Protein AF-A0A7S2L7K0-F1 (afdb_monomer)

Mean predicted aligned error: 16.61 Å

Structure (mmCIF, N/CA/C/O backbone):
data_AF-A0A7S2L7K0-F1
#
_entry.id   AF-A0A7S2L7K0-F1
#
loop_
_atom_site.group_PDB
_atom_site.id
_atom_site.type_symbol
_atom_site.label_atom_id
_atom_site.label_alt_id
_atom_site.label_comp_id
_atom_site.label_asym_id
_atom_site.label_entity_id
_atom_site.label_seq_id
_atom_site.pdbx_PDB_ins_code
_atom_site.Cartn_x
_atom_site.Cartn_y
_atom_site.Cartn_z
_atom_site.occupancy
_atom_site.B_iso_or_equiv
_atom_site.auth_seq_id
_atom_site.auth_comp_id
_atom_site.auth_asym_id
_atom_site.auth_atom_id
_atom_site.pdbx_PDB_model_num
ATOM 1 N N . ILE A 1 1 ? -44.465 46.278 36.046 1.00 35.56 1 ILE A N 1
ATOM 2 C CA . ILE A 1 1 ? -45.881 46.413 35.617 1.00 35.56 1 ILE A CA 1
ATOM 3 C C . ILE A 1 1 ? -45.869 46.478 34.097 1.00 35.56 1 ILE A C 1
ATOM 5 O O . ILE A 1 1 ? -45.022 47.175 33.560 1.00 35.56 1 ILE A O 1
ATOM 9 N N . GLY A 1 2 ? -46.622 45.586 33.454 1.00 36.19 2 GLY A N 1
ATOM 10 C CA . GLY A 1 2 ? -46.251 44.968 32.179 1.00 36.19 2 GLY A CA 1
ATOM 11 C C . GLY A 1 2 ? -46.539 45.725 30.882 1.00 36.19 2 GLY A C 1
ATOM 12 O O . GLY A 1 2 ? -47.155 46.783 30.858 1.00 36.19 2 GLY A O 1
ATOM 13 N N . THR A 1 3 ? -46.124 45.065 29.804 1.00 34.97 3 THR A N 1
ATOM 14 C CA . THR A 1 3 ? -46.486 45.270 28.392 1.00 34.97 3 THR A CA 1
ATOM 15 C C . THR A 1 3 ? -46.619 43.847 27.810 1.00 34.97 3 THR A C 1
ATOM 17 O O . THR A 1 3 ? -45.645 43.102 27.856 1.00 34.97 3 THR A O 1
ATOM 20 N N . THR A 1 4 ? -47.805 43.254 27.590 1.00 33.25 4 THR A N 1
ATOM 21 C CA . THR A 1 4 ? -48.702 43.359 26.404 1.00 33.25 4 THR A CA 1
ATOM 22 C C . THR A 1 4 ? -47.929 43.304 25.067 1.00 33.25 4 THR A C 1
ATOM 24 O O . THR A 1 4 ? -46.919 43.978 24.937 1.00 33.25 4 THR A O 1
ATOM 27 N N . LYS A 1 5 ? -48.292 42.580 23.994 1.00 31.33 5 LYS A N 1
ATOM 28 C CA . LYS A 1 5 ? -49.422 41.710 23.595 1.00 31.33 5 LYS A CA 1
ATOM 29 C C . LYS A 1 5 ? -49.081 41.105 22.201 1.00 31.33 5 LYS A C 1
ATOM 31 O O . LYS A 1 5 ? -48.505 41.840 21.404 1.00 31.33 5 LYS A O 1
ATOM 36 N N . LYS A 1 6 ? -49.534 39.870 21.910 1.00 27.69 6 LYS A N 1
ATOM 37 C CA . LYS A 1 6 ? -49.990 39.252 20.618 1.00 27.69 6 LYS A CA 1
ATOM 38 C C . LYS A 1 6 ? -49.576 37.769 20.603 1.00 27.69 6 LYS A C 1
ATOM 40 O O . LYS A 1 6 ? -48.382 37.509 20.580 1.00 27.69 6 LYS A O 1
ATOM 45 N N . ALA A 1 7 ? -50.427 36.764 20.813 1.00 33.47 7 ALA A N 1
ATOM 46 C CA . ALA A 1 7 ? -51.786 36.451 20.345 1.00 33.47 7 ALA A CA 1
ATOM 47 C C . ALA A 1 7 ? -51.860 36.014 18.870 1.00 33.47 7 ALA A C 1
ATOM 49 O O . ALA A 1 7 ? -51.380 36.733 17.991 1.00 33.47 7 ALA A O 1
ATOM 50 N N . ASP A 1 8 ? -52.525 34.865 18.719 1.00 34.22 8 ASP A N 1
ATOM 51 C CA . ASP A 1 8 ? -53.148 34.243 17.549 1.00 34.22 8 ASP A CA 1
ATOM 52 C C . ASP A 1 8 ? -52.298 33.216 16.784 1.00 34.22 8 ASP A C 1
ATOM 54 O O . ASP A 1 8 ? -51.159 33.485 16.418 1.00 34.22 8 ASP A O 1
ATOM 58 N N . ASP A 1 9 ? -52.778 32.040 16.383 1.00 32.69 9 ASP A N 1
ATOM 59 C CA . ASP A 1 9 ? -53.885 31.129 16.731 1.00 32.69 9 ASP A CA 1
ATOM 60 C C . ASP A 1 9 ? -53.806 30.028 15.653 1.00 32.69 9 ASP A C 1
ATOM 62 O O . ASP A 1 9 ? -53.316 30.280 14.549 1.00 32.69 9 ASP A O 1
ATOM 66 N N . GLY A 1 10 ? -54.309 28.822 15.924 1.00 28.80 10 GLY A N 1
ATOM 67 C CA . GLY A 1 10 ? -54.624 27.879 14.841 1.00 28.80 10 GLY A CA 1
ATOM 68 C C . GLY A 1 10 ? -54.251 26.429 15.094 1.00 28.80 10 GLY A C 1
ATOM 69 O O . GLY A 1 10 ? -53.550 25.820 14.293 1.00 28.80 10 GLY A O 1
ATOM 70 N N . ASN A 1 11 ? -54.763 25.867 16.186 1.00 28.00 11 ASN A N 1
ATOM 71 C CA . ASN A 1 11 ? -55.018 24.436 16.272 1.00 28.00 11 ASN A CA 1
ATOM 72 C C . ASN A 1 11 ? -56.239 24.114 15.388 1.00 28.00 11 ASN A C 1
ATOM 74 O O . ASN A 1 11 ? -57.306 24.695 15.590 1.00 28.00 11 ASN A O 1
ATOM 78 N N . ILE A 1 12 ? -56.093 23.200 14.429 1.00 28.12 12 ILE A N 1
ATOM 79 C CA . ILE A 1 12 ? -57.206 22.543 13.734 1.00 28.12 12 ILE A CA 1
ATOM 80 C C . ILE A 1 12 ? -57.031 21.038 13.937 1.00 28.12 12 ILE A C 1
ATOM 82 O O . ILE A 1 12 ? -56.065 20.478 13.431 1.00 28.12 12 ILE A O 1
ATOM 86 N N . PHE A 1 13 ? -57.987 20.473 14.692 1.00 25.09 13 PHE A N 1
ATOM 87 C CA . PHE A 1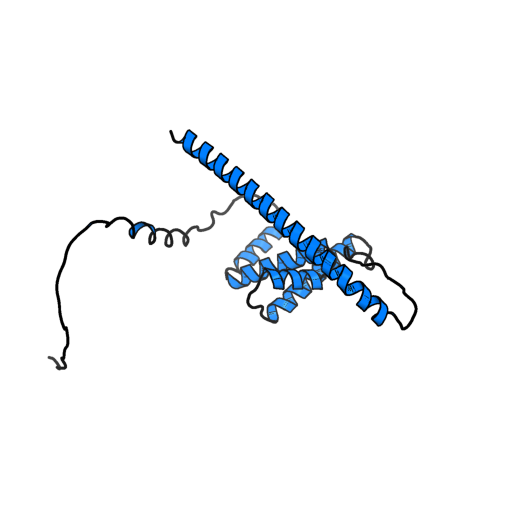 13 ? -58.604 19.135 14.614 1.00 25.09 13 PHE A CA 1
ATOM 88 C C . PHE A 1 13 ? -57.696 17.918 14.343 1.00 25.09 13 PHE A C 1
ATOM 90 O O . PHE A 1 13 ? -56.988 17.868 13.350 1.00 25.09 13 PHE A O 1
ATOM 97 N N . GLY A 1 14 ? -57.753 16.822 15.095 1.00 25.39 14 GLY A N 1
ATOM 98 C CA . GLY A 1 14 ? -58.730 16.339 16.068 1.00 25.39 14 GLY A CA 1
ATOM 99 C C . GLY A 1 14 ? -58.351 14.903 16.472 1.00 25.39 14 GLY A C 1
ATOM 100 O O . GLY A 1 14 ? -57.497 14.290 15.833 1.00 25.39 14 GLY A O 1
ATOM 101 N N . GLU A 1 15 ? -58.962 14.448 17.565 1.00 26.38 15 GLU A N 1
ATOM 102 C CA . GLU A 1 15 ? -58.903 13.129 18.230 1.00 26.38 15 GLU A CA 1
ATOM 103 C C . GLU A 1 15 ? -59.010 11.936 17.241 1.00 26.38 15 GLU A C 1
ATOM 105 O O . GLU A 1 15 ? -59.522 12.095 16.139 1.00 26.38 15 GLU A O 1
ATOM 110 N N . GLU A 1 16 ? -58.499 10.725 17.495 1.00 27.11 16 GLU A N 1
ATOM 111 C CA . GLU A 1 16 ? -58.745 9.845 18.649 1.00 27.11 16 GLU A CA 1
ATOM 112 C C . GLU A 1 16 ? -57.580 8.865 18.917 1.00 27.11 16 GLU A C 1
ATOM 114 O O . GLU A 1 16 ? -56.831 8.463 18.023 1.00 27.11 16 GLU A O 1
ATOM 119 N N . GLU A 1 17 ? -57.463 8.478 20.190 1.00 27.95 17 GLU A N 1
ATOM 120 C CA . GLU A 1 17 ? -56.635 7.394 20.719 1.00 27.95 17 GLU A CA 1
ATOM 121 C C . GLU A 1 17 ? -57.143 6.006 20.282 1.00 27.95 17 GLU A C 1
ATOM 123 O O . GLU A 1 17 ? -58.342 5.765 20.279 1.00 27.95 17 GLU A O 1
ATOM 128 N N . GLU A 1 18 ? -56.235 5.040 20.095 1.00 27.05 18 GLU A N 1
ATOM 129 C CA . GLU A 1 18 ? -56.274 3.836 20.940 1.00 27.05 18 GLU A CA 1
ATOM 130 C C . GLU A 1 18 ? -54.916 3.106 20.994 1.00 27.05 18 GLU A C 1
ATOM 132 O O . GLU A 1 18 ? -54.384 2.583 20.018 1.00 27.05 18 GLU A O 1
ATOM 137 N N . SER A 1 19 ? -54.363 3.138 22.206 1.00 24.11 19 SER A N 1
ATOM 138 C CA . SER A 1 19 ? -53.586 2.136 22.946 1.00 24.11 19 SER A CA 1
ATOM 139 C C . SER A 1 19 ? -53.012 0.889 22.250 1.00 24.11 19 SER A C 1
ATOM 141 O O . SER A 1 19 ? -53.717 0.120 21.608 1.00 24.11 19 SER A O 1
ATOM 143 N N . GLY A 1 20 ? -51.751 0.563 22.578 1.00 24.14 20 GLY A N 1
ATOM 144 C CA . GLY A 1 20 ? -51.256 -0.805 22.389 1.00 24.14 20 GLY A CA 1
ATOM 145 C C . GLY A 1 20 ? -49.746 -1.024 22.445 1.00 24.14 20 GLY A C 1
ATOM 146 O O . GLY A 1 20 ? -49.147 -1.418 21.456 1.00 24.14 20 GLY A O 1
ATOM 147 N N . SER A 1 21 ? -49.138 -0.852 23.622 1.00 26.11 21 SER A N 1
ATOM 148 C CA . SER A 1 21 ? -47.939 -1.592 24.071 1.00 26.11 21 SER A CA 1
ATOM 149 C C . SER A 1 21 ? -46.686 -1.647 23.168 1.00 26.11 21 SER A C 1
ATOM 151 O O . SER A 1 21 ? -46.538 -2.539 22.338 1.00 26.11 21 SER A O 1
ATOM 153 N N . SER A 1 22 ? -45.673 -0.831 23.474 1.00 31.80 22 SER A N 1
ATOM 154 C CA . SER A 1 22 ? -44.277 -1.308 23.622 1.00 31.80 22 SER A CA 1
ATOM 155 C C . SER A 1 22 ? -43.358 -0.182 24.088 1.00 31.80 22 SER A C 1
ATOM 157 O O . SER A 1 22 ? -42.424 0.240 23.411 1.00 31.80 22 SER A O 1
ATOM 159 N N . SER A 1 23 ? -43.612 0.281 25.310 1.00 34.84 23 SER A N 1
ATOM 160 C CA . SER A 1 23 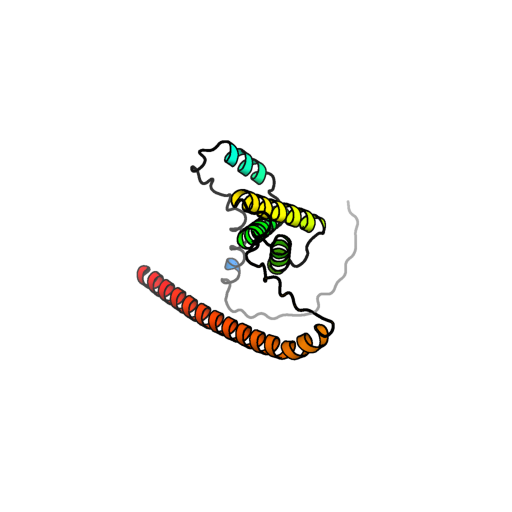? -42.652 1.050 26.098 1.00 34.84 23 SER A CA 1
ATOM 161 C C . SER A 1 23 ? -41.542 0.099 26.577 1.00 34.84 23 SER A C 1
ATOM 163 O O . SER A 1 23 ? -41.605 -0.429 27.683 1.00 34.84 23 SER A O 1
ATOM 165 N N . ALA A 1 24 ? -40.593 -0.242 25.698 1.00 40.28 24 ALA A N 1
ATOM 166 C CA . ALA A 1 24 ? -39.421 -1.056 26.063 1.00 40.28 24 ALA A CA 1
ATOM 167 C C . ALA A 1 24 ? -38.228 -0.963 25.092 1.00 40.28 24 ALA A C 1
ATOM 169 O O . ALA A 1 24 ? -37.101 -1.238 25.507 1.00 40.28 24 ALA A O 1
ATOM 170 N N . ASN A 1 25 ? -38.428 -0.577 23.826 1.00 34.94 25 ASN A N 1
ATOM 171 C CA . ASN A 1 25 ? -37.382 -0.732 22.802 1.00 34.94 25 ASN A CA 1
ATOM 172 C C . ASN A 1 25 ? -36.526 0.522 22.556 1.00 34.94 25 ASN A C 1
ATOM 174 O O . ASN A 1 25 ? -35.390 0.394 22.099 1.00 34.94 25 ASN A O 1
ATOM 178 N N . ASP A 1 26 ? -36.985 1.704 22.966 1.00 37.47 26 ASP A N 1
ATOM 179 C CA . ASP A 1 26 ? -36.280 2.959 22.659 1.00 37.47 26 ASP A CA 1
ATOM 180 C C . ASP A 1 26 ? -35.241 3.355 23.723 1.00 37.47 26 ASP A C 1
ATOM 182 O O . ASP A 1 26 ? -34.335 4.149 23.470 1.00 37.47 26 ASP A O 1
ATOM 186 N N . SER A 1 27 ? -35.273 2.714 24.898 1.00 38.34 27 SER A N 1
ATOM 187 C CA . SER A 1 27 ? -34.292 2.951 25.968 1.00 38.34 27 SER A CA 1
ATOM 188 C C . SER A 1 27 ? -32.926 2.286 25.716 1.00 38.34 27 SER A C 1
ATOM 190 O O . SER A 1 27 ? -31.939 2.650 26.359 1.00 38.34 27 SER A O 1
ATOM 192 N N . TRP A 1 28 ? -32.837 1.319 24.794 1.00 37.38 28 TRP A N 1
ATOM 193 C CA . TRP A 1 28 ? -31.613 0.540 24.536 1.00 37.38 28 TRP A CA 1
ATOM 194 C C . TRP A 1 28 ? -30.706 1.139 23.452 1.00 37.38 28 TRP A C 1
ATOM 196 O O . TRP A 1 28 ? -29.515 0.817 23.405 1.00 37.38 28 TRP A O 1
ATOM 206 N N . MET A 1 29 ? -31.233 2.045 22.625 1.00 38.06 29 MET A N 1
ATOM 207 C CA . MET A 1 29 ? -30.453 2.765 21.611 1.00 38.06 29 MET A CA 1
ATOM 208 C C . MET A 1 29 ? -29.769 4.010 22.196 1.00 38.06 29 MET A C 1
ATOM 210 O O . MET A 1 29 ? -28.603 4.250 21.901 1.00 38.06 29 MET A O 1
ATOM 214 N N . ALA A 1 30 ? -30.412 4.723 23.128 1.00 39.62 30 ALA A N 1
ATOM 215 C CA . ALA A 1 30 ? -29.840 5.921 23.758 1.00 39.62 30 ALA A CA 1
ATOM 216 C C . ALA A 1 30 ? -28.784 5.633 24.853 1.00 39.62 30 ALA A C 1
ATOM 218 O O . ALA A 1 30 ? -28.018 6.518 25.222 1.00 39.62 30 ALA A O 1
ATOM 219 N N . SER A 1 31 ? -28.680 4.393 25.358 1.00 39.72 31 SER A N 1
ATOM 220 C CA . SER A 1 31 ? -27.686 4.017 26.389 1.00 39.72 31 SER A CA 1
ATOM 221 C C . SER A 1 31 ? -26.346 3.509 25.818 1.00 39.72 31 SER A C 1
ATOM 223 O O . SER A 1 31 ? -25.381 3.307 26.562 1.00 39.72 31 SER A O 1
ATOM 225 N N . SER A 1 32 ? -26.255 3.297 24.499 1.00 43.28 32 SER A N 1
ATOM 226 C CA . SER A 1 32 ? -25.041 2.764 23.858 1.00 43.28 32 SER A CA 1
ATOM 227 C C . SER A 1 32 ? -24.058 3.840 23.382 1.00 43.28 32 SER A C 1
ATOM 229 O O . SER A 1 32 ? -22.874 3.527 23.215 1.00 43.28 32 SER A O 1
ATOM 231 N N . ASP A 1 33 ? -24.501 5.092 23.237 1.00 39.31 33 ASP A N 1
ATOM 232 C CA . ASP A 1 33 ? -23.635 6.203 22.821 1.00 39.31 33 ASP A CA 1
ATOM 233 C C . ASP A 1 33 ? -22.943 6.894 24.009 1.00 39.31 33 ASP A C 1
ATOM 235 O O . ASP A 1 33 ? -21.754 7.205 23.932 1.00 39.31 33 ASP A O 1
ATOM 239 N N . GLU A 1 34 ? -23.588 6.981 25.177 1.00 40.47 34 GLU A N 1
ATOM 240 C CA . GLU A 1 34 ? -22.972 7.579 26.376 1.00 40.47 34 GLU A CA 1
ATOM 241 C C . GLU A 1 34 ? -21.835 6.718 26.974 1.00 40.47 34 GLU A C 1
ATOM 243 O O . GLU A 1 34 ? -20.927 7.214 27.642 1.00 40.47 34 GLU A O 1
ATOM 248 N N . LYS A 1 35 ? -21.798 5.413 26.668 1.00 33.31 35 LYS A N 1
ATOM 249 C CA . LYS A 1 35 ? -20.778 4.479 27.190 1.00 33.31 35 LYS A CA 1
ATOM 250 C C . LYS A 1 35 ? -19.551 4.296 26.292 1.00 33.31 35 LYS A C 1
ATOM 252 O O . LYS A 1 35 ? -18.667 3.501 26.630 1.00 33.31 35 LYS A O 1
ATOM 257 N N . LYS A 1 36 ? -19.449 5.026 25.175 1.00 33.50 36 LYS A N 1
ATOM 258 C CA . LYS A 1 36 ? -18.243 5.029 24.322 1.00 33.50 36 LYS A CA 1
ATOM 259 C C . LYS A 1 36 ? -17.307 6.216 24.560 1.00 33.50 36 LYS A C 1
ATOM 261 O O . LYS A 1 36 ? -16.130 6.092 24.230 1.00 33.50 36 LYS A O 1
ATOM 266 N N . GLN A 1 37 ? -17.757 7.286 25.218 1.00 39.16 37 GLN A N 1
ATOM 267 C CA . GLN A 1 37 ? -16.948 8.497 25.431 1.00 39.16 37 GLN A CA 1
ATOM 268 C C . GLN A 1 37 ? -16.072 8.472 26.709 1.00 39.16 37 GLN A C 1
ATOM 270 O O . GLN A 1 37 ? -15.255 9.366 26.907 1.00 39.16 37 GLN A O 1
ATOM 275 N N . THR A 1 38 ? -16.182 7.455 27.577 1.00 36.56 38 THR A N 1
ATOM 276 C CA . THR A 1 38 ? -15.446 7.384 28.866 1.00 36.56 38 THR A CA 1
ATOM 277 C C . THR A 1 38 ? -14.587 6.134 29.056 1.00 36.56 38 THR A C 1
ATOM 279 O O . THR A 1 38 ? -14.151 5.839 30.170 1.00 36.56 38 THR A O 1
ATOM 282 N N . ARG A 1 39 ? -14.204 5.427 27.982 1.00 38.12 39 ARG A N 1
ATOM 283 C CA . ARG A 1 39 ? -13.019 4.549 28.055 1.00 38.12 39 ARG A CA 1
ATOM 284 C C . ARG A 1 39 ? -11.752 5.398 27.984 1.00 38.12 39 ARG A C 1
ATOM 286 O O . ARG A 1 39 ? -10.987 5.325 27.028 1.00 38.12 39 ARG A O 1
ATOM 293 N N . GLN A 1 40 ? -11.545 6.184 29.041 1.00 38.19 40 GLN A N 1
ATOM 294 C CA . GLN A 1 40 ? -10.221 6.609 29.469 1.00 38.19 40 GLN A CA 1
ATOM 295 C C . GLN A 1 40 ? -9.305 5.387 29.407 1.00 38.19 40 GLN A C 1
ATOM 297 O O . GLN A 1 40 ? -9.571 4.350 30.024 1.00 38.19 40 GLN A O 1
ATOM 302 N N . ALA A 1 41 ? -8.270 5.498 28.583 1.00 43.47 41 ALA A N 1
ATOM 303 C CA . ALA A 1 41 ? -7.253 4.482 28.430 1.00 43.47 41 ALA A CA 1
ATOM 304 C C . ALA A 1 41 ? -6.700 4.119 29.813 1.00 43.47 41 ALA A C 1
ATOM 306 O O . ALA A 1 41 ? -6.124 4.953 30.510 1.00 43.47 41 ALA A O 1
ATOM 307 N N . LYS A 1 42 ? -6.882 2.859 30.216 1.00 38.97 42 LYS A N 1
ATOM 308 C CA . LYS A 1 42 ? -6.136 2.293 31.338 1.00 38.97 42 LYS A CA 1
ATOM 309 C C . LYS A 1 42 ? -4.658 2.352 30.939 1.00 38.97 42 LYS A C 1
ATOM 311 O O . LYS A 1 42 ? -4.332 1.800 29.885 1.00 38.97 42 LYS A O 1
ATOM 316 N N . PRO A 1 43 ? -3.767 2.997 31.712 1.00 43.38 43 PRO A N 1
ATOM 317 C CA . PRO A 1 43 ? -2.355 2.998 31.380 1.00 43.38 43 PRO A CA 1
ATOM 318 C C . PRO A 1 43 ? -1.850 1.567 31.559 1.00 43.38 43 PRO A C 1
ATOM 320 O O . PRO A 1 43 ? -1.722 1.068 32.680 1.00 43.38 43 PRO A O 1
ATOM 323 N N . LEU A 1 44 ? -1.626 0.881 30.438 1.00 50.47 44 LEU A N 1
ATOM 324 C CA . LEU A 1 44 ? -0.920 -0.391 30.394 1.00 50.47 44 LEU A CA 1
ATOM 325 C C . LEU A 1 44 ? 0.514 -0.119 30.845 1.00 50.47 44 LEU A C 1
ATOM 327 O O . LEU A 1 44 ? 1.366 0.346 30.093 1.00 50.47 44 LEU A O 1
ATOM 331 N N . ARG A 1 45 ? 0.725 -0.337 32.141 1.00 49.81 45 ARG A N 1
ATOM 332 C CA . ARG A 1 45 ? 2.027 -0.353 32.789 1.00 49.81 45 ARG A CA 1
ATOM 333 C C . ARG A 1 45 ? 2.901 -1.436 32.153 1.00 49.81 45 ARG A C 1
ATOM 335 O O . ARG A 1 45 ? 2.446 -2.558 31.966 1.00 49.81 45 ARG A O 1
ATOM 342 N N . CYS A 1 46 ? 4.176 -1.082 31.998 1.00 47.31 46 CYS A N 1
ATOM 343 C CA . CYS A 1 46 ? 5.325 -1.981 31.897 1.00 47.31 46 CYS A CA 1
ATOM 344 C C . CYS A 1 46 ? 5.520 -2.707 30.555 1.00 47.31 46 CYS A C 1
ATOM 346 O O . CYS A 1 46 ? 5.165 -3.866 30.429 1.00 47.31 46 CYS A O 1
ATOM 348 N N . TRP A 1 47 ? 6.136 -2.008 29.595 1.00 35.25 47 TRP A N 1
ATOM 349 C CA . TRP A 1 47 ? 7.236 -2.482 28.732 1.00 35.25 47 TRP A CA 1
ATOM 350 C C . TRP A 1 47 ? 7.939 -1.227 28.203 1.00 35.25 47 TRP A C 1
ATOM 352 O O . TRP A 1 47 ? 7.728 -0.811 27.070 1.00 35.25 47 TRP A O 1
ATOM 362 N N . TYR A 1 48 ? 8.677 -0.530 29.067 1.00 49.88 48 TYR A N 1
ATOM 363 C CA . TYR A 1 48 ? 9.320 0.725 28.681 1.00 49.88 48 TYR A CA 1
ATOM 364 C C . TYR A 1 48 ? 10.692 0.880 29.323 1.00 49.88 48 TYR A C 1
ATOM 366 O O . TYR A 1 48 ? 10.920 1.714 30.191 1.00 49.88 48 TYR A O 1
ATOM 374 N N . GLN A 1 49 ? 11.611 0.016 28.901 1.00 49.50 49 GLN A N 1
ATOM 375 C CA . GLN A 1 49 ? 12.986 -0.018 29.399 1.00 49.50 49 GLN A CA 1
ATOM 376 C C . GLN A 1 49 ? 13.965 0.799 28.534 1.00 49.50 49 GLN A C 1
ATOM 378 O O . GLN A 1 49 ? 15.175 0.637 28.640 1.00 49.50 49 GLN A O 1
ATOM 383 N N . SER A 1 50 ? 13.469 1.709 27.689 1.00 59.41 50 SER A N 1
ATOM 384 C CA . SER A 1 50 ? 14.309 2.655 26.947 1.00 59.41 50 SER A CA 1
ATOM 385 C C . SER A 1 50 ? 13.766 4.082 27.058 1.00 59.41 50 SER A C 1
ATOM 387 O O . SER A 1 50 ? 12.645 4.389 26.648 1.00 59.41 50 SER A O 1
ATOM 389 N N . SER A 1 51 ? 14.583 4.980 27.615 1.00 64.06 51 SER A N 1
ATOM 390 C CA . SER A 1 51 ? 14.253 6.397 27.838 1.00 64.06 51 SER A CA 1
ATOM 391 C C . SER A 1 51 ? 13.831 7.120 26.553 1.00 64.06 51 SER A C 1
ATOM 393 O O . SER A 1 51 ? 13.013 8.032 26.586 1.00 64.06 51 SER A O 1
ATOM 395 N N . PHE A 1 52 ? 14.349 6.673 25.407 1.00 69.06 52 PHE A N 1
ATOM 396 C CA . PHE A 1 52 ? 14.089 7.267 24.098 1.00 69.06 52 PHE A CA 1
ATOM 397 C C . PHE A 1 52 ? 12.652 7.070 23.626 1.00 69.06 52 PHE A C 1
ATOM 399 O O . PHE A 1 52 ? 11.959 8.013 23.241 1.00 69.06 52 PHE A O 1
ATOM 406 N N . LEU A 1 53 ? 12.183 5.830 23.706 1.00 66.88 53 LEU A N 1
ATOM 407 C CA . LEU A 1 53 ? 10.855 5.480 23.259 1.00 66.88 53 LEU A CA 1
ATOM 408 C C . LEU A 1 53 ? 9.818 6.251 24.141 1.00 66.88 53 LEU A C 1
ATOM 410 O O . LEU A 1 53 ? 8.739 6.587 23.659 1.00 66.88 53 LEU A O 1
ATOM 414 N N . SER A 1 54 ? 10.122 6.563 25.415 1.00 66.75 54 SER A N 1
ATOM 415 C CA . SER A 1 54 ? 9.135 7.079 26.382 1.00 66.75 54 SER A CA 1
ATOM 416 C C . SER A 1 54 ? 8.868 8.544 26.084 1.00 66.75 54 SER A C 1
ATOM 418 O O . SER A 1 54 ? 7.721 8.980 26.014 1.00 66.75 54 SER A O 1
ATOM 420 N N . SER A 1 55 ? 9.940 9.268 25.759 1.00 68.62 55 SER A N 1
ATOM 421 C CA . SER A 1 55 ? 9.892 10.622 25.219 1.00 68.62 55 SER A CA 1
ATOM 422 C C . SER A 1 55 ? 9.132 10.693 23.894 1.00 68.62 55 SER A C 1
ATOM 424 O O . SER A 1 55 ? 8.372 11.635 23.689 1.00 68.62 55 SER A O 1
ATOM 426 N N . ILE A 1 56 ? 9.265 9.691 23.017 1.00 72.38 56 ILE A N 1
ATOM 427 C CA . ILE A 1 56 ? 8.486 9.622 21.768 1.00 72.38 56 ILE A CA 1
ATOM 428 C C . ILE A 1 56 ? 6.997 9.432 22.058 1.00 72.38 56 ILE A C 1
ATOM 430 O O . ILE A 1 56 ? 6.170 10.149 21.504 1.00 72.38 56 ILE A O 1
ATOM 434 N N . VAL A 1 57 ? 6.633 8.504 22.943 1.00 69.19 57 VAL A N 1
ATOM 435 C CA . VAL A 1 57 ? 5.222 8.265 23.289 1.00 69.19 57 VAL A CA 1
ATOM 436 C C . VAL A 1 57 ? 4.613 9.470 24.006 1.00 69.19 57 VAL A C 1
ATOM 438 O O . VAL A 1 57 ? 3.461 9.816 23.750 1.00 69.19 57 VAL A O 1
ATOM 441 N N . PHE A 1 58 ? 5.387 10.163 24.840 1.00 67.44 58 PHE A N 1
ATOM 442 C CA . PHE A 1 58 ? 4.960 11.409 25.467 1.00 67.44 58 PHE A CA 1
ATOM 443 C C . PHE A 1 58 ? 4.756 12.534 24.439 1.00 67.44 58 PHE A C 1
ATOM 445 O O . PHE A 1 58 ? 3.742 13.225 24.490 1.00 67.44 58 PHE A O 1
ATOM 452 N N . GLN A 1 59 ? 5.638 12.673 23.446 1.00 68.94 59 GLN A N 1
ATOM 453 C CA . GLN A 1 59 ? 5.450 13.609 22.328 1.00 68.94 59 GLN A CA 1
ATOM 454 C C . GLN A 1 59 ? 4.215 13.261 21.484 1.00 68.94 59 GLN A C 1
ATOM 456 O O . GLN A 1 59 ? 3.429 14.139 21.140 1.00 68.94 59 GLN A O 1
ATOM 461 N N . LEU A 1 60 ? 3.968 11.972 21.232 1.00 66.31 60 LEU A N 1
ATOM 462 C CA . LEU A 1 60 ? 2.759 11.509 20.546 1.00 66.31 60 LEU A CA 1
ATOM 463 C C . LEU A 1 60 ? 1.479 11.772 21.352 1.00 66.31 60 LEU A C 1
ATOM 465 O O . LEU A 1 60 ? 0.420 11.957 20.762 1.00 66.31 60 LEU A O 1
ATOM 469 N N . SER A 1 61 ? 1.561 11.849 22.684 1.00 62.91 61 SER A N 1
ATOM 470 C CA . SER A 1 61 ? 0.410 12.183 23.534 1.00 62.91 61 SER A CA 1
ATOM 471 C C .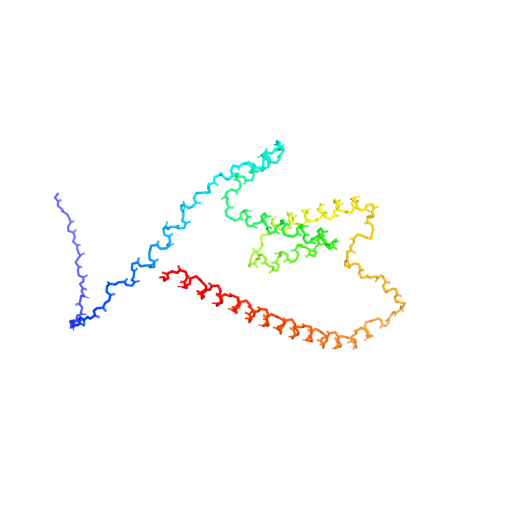 SER A 1 61 ? -0.076 13.631 23.370 1.00 62.91 61 SER A C 1
ATOM 473 O O . SER A 1 61 ? -1.235 13.923 23.672 1.00 62.91 61 SER A O 1
ATOM 475 N N . HIS A 1 62 ? 0.782 14.520 22.850 1.00 67.50 62 HIS A N 1
ATOM 476 C CA . HIS A 1 62 ? 0.433 15.901 22.518 1.00 67.50 62 HIS A CA 1
ATOM 477 C C . HIS A 1 62 ? -0.440 15.992 21.252 1.00 67.50 62 HIS A C 1
ATOM 479 O O . HIS A 1 62 ? -1.322 16.844 21.176 1.00 67.50 62 HIS A O 1
ATOM 485 N N . PHE A 1 63 ? -0.285 15.053 20.308 1.00 64.44 63 PHE A N 1
ATOM 486 C CA . PHE A 1 63 ? -1.114 14.913 19.101 1.00 64.44 63 PHE A CA 1
ATOM 487 C C . PHE A 1 63 ? -2.449 14.217 19.415 1.00 64.44 63 PHE A C 1
ATOM 489 O O . PHE A 1 63 ? -2.764 13.135 18.917 1.00 64.44 63 PHE A O 1
ATOM 496 N N . ARG A 1 64 ? -3.248 14.825 20.300 1.00 71.44 64 ARG A N 1
ATOM 497 C CA . ARG A 1 64 ? -4.550 14.296 20.748 1.00 71.44 64 ARG A CA 1
ATOM 498 C C . ARG A 1 64 ? -5.704 14.581 19.785 1.00 71.44 64 ARG A C 1
ATOM 500 O O . ARG A 1 64 ? -6.831 14.186 20.076 1.00 71.44 64 ARG A O 1
ATOM 507 N N . ASN A 1 65 ? -5.443 15.275 18.679 1.00 82.44 65 ASN A N 1
ATOM 508 C CA . ASN A 1 65 ? -6.443 15.534 17.655 1.00 82.44 65 ASN A CA 1
ATOM 509 C C . ASN A 1 65 ? -6.685 14.266 16.821 1.00 82.44 65 ASN A C 1
ATOM 511 O O . ASN A 1 65 ? -5.747 13.689 16.267 1.00 82.44 65 ASN A O 1
ATOM 515 N N . ASP A 1 66 ? -7.944 13.842 16.702 1.00 83.69 66 ASP A N 1
ATOM 516 C CA . ASP A 1 66 ? -8.307 12.639 15.944 1.00 83.69 66 ASP A CA 1
ATOM 517 C C . ASP A 1 66 ? -7.953 12.753 14.454 1.00 83.69 66 ASP A C 1
ATOM 519 O O . ASP A 1 66 ? -7.666 11.735 13.824 1.00 83.69 66 ASP A O 1
ATOM 523 N N . ALA A 1 67 ? -7.935 13.972 13.899 1.00 82.00 67 ALA A N 1
ATOM 524 C CA . ALA A 1 67 ? -7.507 14.218 12.522 1.00 82.00 67 ALA A CA 1
ATOM 525 C C . ALA A 1 67 ? -6.007 13.931 12.346 1.00 82.00 67 ALA A C 1
ATOM 527 O O . ALA A 1 67 ? -5.632 13.037 11.596 1.00 82.00 67 ALA A O 1
ATOM 528 N N . GLU A 1 68 ? -5.153 14.585 13.135 1.00 83.44 68 GLU A N 1
ATOM 529 C CA . GLU A 1 68 ? -3.699 14.392 13.055 1.00 83.44 68 GLU A CA 1
ATOM 530 C C . GLU A 1 68 ? -3.285 12.950 13.365 1.00 83.44 68 GLU A C 1
ATOM 532 O O . GLU A 1 68 ? -2.360 12.415 12.754 1.00 83.44 68 GLU A O 1
ATOM 537 N N . ARG A 1 69 ? -3.994 12.278 14.281 1.00 84.75 69 ARG A N 1
ATOM 538 C CA . ARG A 1 69 ? -3.760 10.862 14.572 1.00 84.75 69 ARG A CA 1
ATOM 539 C C . ARG A 1 69 ? -4.014 9.976 13.352 1.00 84.75 69 ARG A C 1
ATOM 541 O O . ARG A 1 69 ? -3.240 9.049 13.117 1.00 84.75 69 ARG A O 1
ATOM 548 N N . ARG A 1 70 ? -5.085 10.223 12.592 1.00 84.62 70 ARG A N 1
ATOM 549 C CA . ARG A 1 70 ? -5.385 9.469 11.360 1.00 84.62 70 ARG A CA 1
ATOM 550 C C . ARG A 1 70 ? -4.318 9.718 10.300 1.00 84.62 70 ARG A C 1
ATOM 552 O O . ARG A 1 70 ? -3.834 8.757 9.706 1.00 84.62 70 ARG A O 1
ATOM 559 N N . ASP A 1 71 ? -3.886 10.965 10.157 1.00 86.69 71 ASP A N 1
ATOM 560 C CA . ASP A 1 71 ? -2.846 11.363 9.207 1.00 86.69 71 ASP A CA 1
ATOM 561 C C . ASP A 1 71 ? -1.517 10.666 9.511 1.00 86.69 71 ASP A C 1
ATOM 563 O O . ASP A 1 71 ? -0.878 10.112 8.620 1.00 86.69 71 ASP A O 1
ATOM 567 N N . LEU A 1 72 ? -1.116 10.627 10.785 1.00 88.12 72 LEU A N 1
ATOM 568 C CA . LEU A 1 72 ? 0.107 9.951 11.219 1.00 88.12 72 LEU A CA 1
ATOM 569 C C . LEU A 1 72 ? 0.051 8.436 10.983 1.00 88.12 72 LEU A C 1
ATOM 571 O O . LEU A 1 72 ? 1.042 7.853 10.546 1.00 88.12 72 LEU A O 1
ATOM 575 N N . ILE A 1 73 ? -1.096 7.794 11.235 1.00 89.38 73 ILE A N 1
ATOM 576 C CA . ILE A 1 73 ? -1.277 6.356 10.974 1.00 89.38 73 ILE A CA 1
ATOM 577 C C . ILE A 1 73 ? -1.207 6.069 9.469 1.00 89.38 73 ILE A C 1
ATOM 579 O O . ILE A 1 73 ? -0.542 5.118 9.062 1.00 89.38 73 ILE A O 1
ATOM 583 N N . SER A 1 74 ? -1.841 6.902 8.643 1.00 89.56 74 SER A N 1
ATOM 584 C CA . SER A 1 74 ? -1.809 6.786 7.182 1.00 89.56 74 SER A CA 1
ATOM 585 C C . SER A 1 74 ? -0.397 6.990 6.618 1.00 89.56 74 SER A C 1
ATOM 587 O O . SER A 1 74 ? 0.055 6.195 5.790 1.00 89.56 74 SER A O 1
ATOM 589 N N . ILE A 1 75 ? 0.346 7.986 7.113 1.00 91.62 75 ILE A N 1
ATOM 590 C CA . ILE A 1 75 ? 1.754 8.210 6.750 1.00 91.62 75 ILE A CA 1
ATOM 591 C C . ILE A 1 75 ? 2.620 7.016 7.175 1.00 91.62 75 ILE A C 1
ATOM 593 O O . ILE A 1 75 ? 3.481 6.578 6.414 1.00 91.62 75 ILE A O 1
ATOM 597 N N . GLY A 1 76 ? 2.381 6.455 8.363 1.00 92.31 76 GLY A N 1
ATOM 598 C CA . GLY A 1 76 ? 3.083 5.265 8.844 1.00 92.31 76 GLY A CA 1
ATOM 599 C C . GLY A 1 76 ? 2.813 4.026 7.986 1.00 92.31 76 GLY A C 1
ATOM 600 O O . GLY A 1 76 ? 3.749 3.308 7.635 1.00 92.31 76 GLY A O 1
ATOM 601 N N . ALA A 1 77 ? 1.556 3.799 7.594 1.00 92.31 77 ALA A N 1
ATOM 602 C CA . ALA A 1 77 ? 1.180 2.715 6.686 1.00 92.31 77 ALA A CA 1
ATOM 603 C C . ALA A 1 77 ? 1.838 2.880 5.304 1.00 92.31 77 ALA A C 1
ATOM 605 O O . ALA A 1 77 ? 2.402 1.919 4.778 1.00 92.31 77 ALA A O 1
ATOM 606 N N . ALA A 1 78 ? 1.850 4.106 4.765 1.00 93.69 78 ALA A N 1
ATOM 607 C CA . ALA A 1 78 ? 2.549 4.441 3.525 1.00 93.69 78 ALA A CA 1
ATOM 608 C C . ALA A 1 78 ? 4.049 4.125 3.625 1.00 93.69 78 ALA A C 1
ATOM 610 O O . ALA A 1 78 ? 4.606 3.461 2.751 1.00 93.69 78 ALA A O 1
ATOM 611 N N . ALA A 1 79 ? 4.702 4.573 4.704 1.00 94.81 79 ALA A N 1
ATOM 612 C CA . ALA A 1 79 ? 6.127 4.358 4.945 1.00 94.81 79 ALA A CA 1
ATOM 613 C C . ALA A 1 79 ? 6.474 2.869 5.061 1.00 94.81 79 ALA A C 1
ATOM 615 O O . ALA A 1 79 ? 7.482 2.442 4.506 1.00 94.81 79 ALA A O 1
ATOM 616 N N . GLY A 1 80 ? 5.620 2.072 5.709 1.00 93.19 80 GLY A N 1
ATOM 617 C CA . GLY A 1 80 ? 5.765 0.617 5.788 1.00 93.19 80 GLY A CA 1
ATOM 618 C C . GLY A 1 80 ? 5.627 -0.078 4.431 1.00 93.19 80 GLY A C 1
ATOM 619 O O . GLY A 1 80 ? 6.436 -0.942 4.102 1.00 93.19 80 GLY A O 1
ATOM 620 N N . PHE A 1 81 ? 4.652 0.325 3.610 1.00 92.75 81 PHE A N 1
ATOM 621 C CA . PHE A 1 81 ? 4.510 -0.185 2.243 1.00 92.75 81 PHE A CA 1
ATOM 622 C C . PHE A 1 81 ? 5.743 0.153 1.400 1.00 92.75 81 PHE A C 1
ATOM 624 O O . PHE A 1 81 ? 6.342 -0.721 0.775 1.00 92.75 81 PHE A O 1
ATOM 631 N N . ALA A 1 82 ? 6.157 1.422 1.423 1.00 93.19 82 ALA A N 1
ATOM 632 C CA . ALA A 1 82 ? 7.336 1.891 0.711 1.00 93.19 82 ALA A CA 1
ATOM 633 C C . ALA A 1 82 ? 8.586 1.110 1.136 1.00 93.19 82 ALA A C 1
ATOM 635 O O . ALA A 1 82 ? 9.342 0.659 0.281 1.00 93.19 82 ALA A O 1
ATOM 636 N N . ALA A 1 83 ? 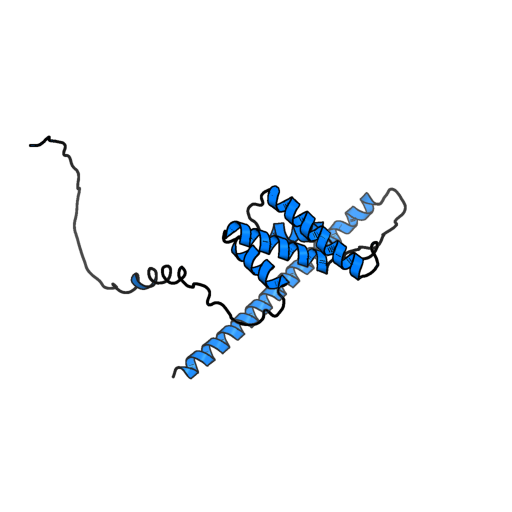8.755 0.884 2.439 1.00 91.50 83 ALA A N 1
ATOM 637 C CA . ALA A 1 83 ? 9.820 0.074 3.011 1.00 91.50 83 ALA A CA 1
ATOM 638 C C . ALA A 1 83 ? 9.818 -1.386 2.527 1.00 91.50 83 ALA A C 1
ATOM 640 O O . ALA A 1 83 ? 10.877 -1.930 2.227 1.00 91.50 83 ALA A O 1
ATOM 641 N N . ALA A 1 84 ? 8.645 -2.017 2.446 1.00 90.38 84 ALA A N 1
ATOM 642 C CA . ALA A 1 84 ? 8.510 -3.420 2.056 1.00 90.38 84 ALA A CA 1
ATOM 643 C C . ALA A 1 84 ? 8.800 -3.661 0.567 1.00 90.38 84 ALA A C 1
ATOM 645 O O . ALA A 1 84 ? 9.365 -4.691 0.210 1.00 90.38 84 ALA A O 1
ATOM 646 N N . PHE A 1 85 ? 8.409 -2.720 -0.296 1.00 88.50 85 PHE A N 1
ATOM 647 C CA . PHE A 1 85 ? 8.501 -2.882 -1.749 1.00 88.50 85 PHE A CA 1
ATOM 648 C C . PHE A 1 85 ? 9.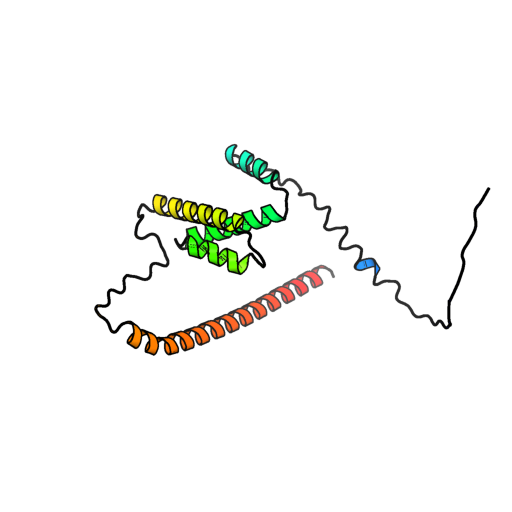615 -2.057 -2.405 1.00 88.50 85 PHE A C 1
ATOM 650 O O . PHE A 1 85 ? 9.910 -2.250 -3.584 1.00 88.50 85 PHE A O 1
ATOM 657 N N . GLY A 1 86 ? 10.234 -1.132 -1.670 1.00 88.12 86 GLY A N 1
ATOM 658 C CA . GLY A 1 86 ? 11.245 -0.212 -2.192 1.00 88.12 86 GLY A CA 1
ATOM 659 C C . GLY A 1 86 ? 10.682 0.847 -3.148 1.00 88.12 86 GLY A C 1
ATOM 660 O O . GLY A 1 86 ? 11.414 1.367 -3.985 1.00 88.12 86 GLY A O 1
ATOM 661 N N . ALA A 1 87 ? 9.387 1.170 -3.043 1.00 90.56 87 ALA A N 1
ATOM 662 C CA . ALA A 1 87 ? 8.690 2.104 -3.930 1.00 90.56 87 ALA A CA 1
ATOM 663 C C . ALA A 1 87 ? 8.061 3.267 -3.130 1.00 90.56 87 ALA A C 1
ATOM 665 O O . ALA A 1 87 ? 6.919 3.148 -2.675 1.00 90.56 87 ALA A O 1
ATOM 666 N N . PRO A 1 88 ? 8.760 4.408 -2.954 1.00 91.31 88 PRO A N 1
ATOM 667 C CA . PRO A 1 88 ? 8.287 5.497 -2.094 1.00 91.31 88 PRO A CA 1
ATOM 668 C C . PRO A 1 88 ? 7.000 6.150 -2.614 1.00 91.31 88 PRO A C 1
ATOM 670 O O . PRO A 1 88 ? 6.043 6.308 -1.861 1.00 91.31 88 PRO A O 1
ATOM 673 N N . VAL A 1 89 ? 6.921 6.437 -3.919 1.00 92.19 89 VAL A N 1
ATOM 674 C CA . VAL A 1 89 ? 5.716 7.017 -4.544 1.00 92.19 89 VAL A CA 1
ATOM 675 C C . VAL A 1 89 ? 4.541 6.031 -4.517 1.00 92.19 89 VAL A C 1
ATOM 677 O O . VAL A 1 89 ? 3.410 6.431 -4.252 1.00 92.19 89 VAL A O 1
ATOM 680 N N . GLY A 1 90 ? 4.814 4.737 -4.718 1.00 90.88 90 GLY A N 1
ATOM 681 C CA . GLY A 1 90 ? 3.800 3.682 -4.641 1.00 90.88 90 GLY A CA 1
ATOM 682 C C . GLY A 1 90 ? 3.176 3.567 -3.249 1.00 90.88 90 GLY A C 1
ATOM 683 O O . GLY A 1 90 ? 1.961 3.451 -3.138 1.00 90.88 90 GLY A O 1
ATOM 684 N N . GLY A 1 91 ? 3.979 3.689 -2.185 1.00 91.50 91 GLY A N 1
ATOM 685 C CA . GLY A 1 91 ? 3.474 3.686 -0.808 1.00 91.50 91 GLY A CA 1
ATOM 686 C C . GLY A 1 91 ? 2.573 4.874 -0.481 1.00 91.50 91 GLY A C 1
ATOM 687 O O . GLY A 1 91 ? 1.568 4.706 0.209 1.00 91.50 91 GLY A O 1
ATOM 688 N N . VAL A 1 92 ? 2.883 6.059 -1.014 1.00 92.38 92 VAL A N 1
ATOM 689 C CA . VAL A 1 92 ? 2.014 7.237 -0.872 1.00 92.38 92 VAL A CA 1
ATOM 690 C C . VAL A 1 92 ? 0.698 7.039 -1.622 1.00 92.38 92 VAL A C 1
ATOM 692 O O . VAL A 1 92 ? -0.357 7.269 -1.042 1.00 92.38 92 VAL A O 1
ATOM 695 N N . LEU A 1 93 ? 0.743 6.576 -2.875 1.00 91.50 93 LEU A N 1
ATOM 696 C CA . LEU A 1 93 ? -0.455 6.329 -3.686 1.00 91.50 93 LEU A CA 1
ATOM 697 C C . LEU A 1 93 ? -1.363 5.258 -3.075 1.00 91.50 93 LEU A C 1
ATOM 699 O O . LEU A 1 93 ? -2.570 5.460 -3.009 1.00 91.50 93 LEU A O 1
ATOM 703 N N . PHE A 1 94 ? -0.784 4.175 -2.555 1.00 90.31 94 PHE A N 1
ATOM 704 C CA . PHE A 1 94 ? -1.531 3.137 -1.848 1.00 90.31 94 PHE A CA 1
ATOM 705 C C . PHE A 1 94 ? -2.253 3.698 -0.617 1.00 90.31 94 PHE A C 1
ATOM 707 O O . PHE A 1 94 ? -3.428 3.425 -0.383 1.00 90.31 94 PHE A O 1
ATOM 714 N N . SER A 1 95 ? -1.563 4.531 0.163 1.00 88.81 95 SER A N 1
ATOM 715 C CA . SER A 1 95 ? -2.179 5.166 1.327 1.00 88.81 95 SER A CA 1
ATOM 716 C C . SER A 1 95 ? -3.220 6.217 0.932 1.00 88.81 95 SER A C 1
ATOM 718 O O . SER A 1 95 ? -4.203 6.383 1.640 1.00 88.81 95 SER A O 1
ATOM 720 N N . LEU A 1 96 ? -3.069 6.896 -0.209 1.00 86.00 96 LEU A N 1
ATOM 721 C CA . LEU A 1 96 ? -4.090 7.806 -0.738 1.00 86.00 96 LEU A CA 1
ATOM 722 C C . LEU A 1 96 ? -5.373 7.071 -1.133 1.00 86.00 96 LEU A C 1
ATOM 724 O O . LEU A 1 96 ? -6.462 7.549 -0.808 1.00 86.00 96 LEU A O 1
ATOM 728 N N . GLU A 1 97 ? -5.227 5.928 -1.804 1.00 86.00 97 GLU A N 1
ATOM 729 C CA . GLU A 1 97 ? -6.328 5.071 -2.251 1.00 86.00 97 GLU A CA 1
ATOM 730 C C . GLU A 1 97 ? -7.125 4.505 -1.066 1.00 86.00 97 GLU A C 1
ATOM 732 O O . GLU A 1 97 ? -8.352 4.560 -1.071 1.00 86.00 97 GLU A O 1
ATOM 737 N N . GLU A 1 98 ? -6.439 4.025 -0.024 1.00 81.00 98 GLU A N 1
ATOM 738 C CA . GLU A 1 98 ? -7.085 3.379 1.127 1.00 81.00 98 GLU A CA 1
ATOM 739 C C . GLU A 1 98 ? -7.507 4.372 2.229 1.00 81.00 98 GLU A C 1
ATOM 741 O O . GLU A 1 98 ? -8.511 4.162 2.911 1.00 81.00 98 GLU A O 1
ATOM 746 N N . ALA A 1 99 ? -6.756 5.460 2.449 1.00 71.69 99 ALA A N 1
ATOM 747 C CA . ALA A 1 99 ? -6.921 6.304 3.637 1.00 71.69 99 ALA A CA 1
ATOM 748 C C . ALA A 1 99 ? -7.794 7.554 3.443 1.00 71.69 99 ALA A C 1
ATOM 750 O O . ALA A 1 99 ? -7.974 8.286 4.422 1.00 71.69 99 ALA A O 1
ATOM 751 N N . SER A 1 100 ? -8.348 7.849 2.255 1.00 61.34 100 SER A N 1
ATOM 752 C CA . SER A 1 100 ? -9.063 9.125 2.090 1.00 61.34 100 SER A CA 1
ATOM 753 C C . SER A 1 100 ? -10.251 9.220 1.151 1.00 61.34 100 SER A C 1
ATOM 755 O O . SER A 1 100 ? -10.312 8.645 0.073 1.00 61.34 100 SER A O 1
ATOM 757 N N . THR A 1 101 ? -11.143 10.124 1.559 1.00 63.50 101 THR A N 1
ATOM 758 C CA . THR A 1 101 ? -12.084 10.841 0.692 1.00 63.50 101 THR A CA 1
ATOM 759 C C . THR A 1 101 ? -11.559 12.244 0.323 1.00 63.50 101 THR A C 1
ATOM 761 O O . THR A 1 101 ? -11.919 12.759 -0.727 1.00 63.50 101 THR A O 1
ATOM 764 N N . PHE A 1 102 ? -10.681 12.859 1.139 1.00 62.56 102 PHE A N 1
ATOM 765 C CA . PHE A 1 102 ? -10.018 14.147 0.861 1.00 62.56 102 PHE A CA 1
ATOM 766 C C . PHE A 1 102 ? -8.623 14.205 1.520 1.00 62.56 102 PHE A C 1
ATOM 768 O O . PHE A 1 102 ? -8.534 14.124 2.743 1.00 62.56 102 PHE A O 1
ATOM 775 N N . PHE A 1 103 ? -7.546 14.382 0.741 1.00 68.94 103 PHE A N 1
ATOM 776 C CA . PHE A 1 103 ? -6.196 14.682 1.258 1.00 68.94 103 PHE A CA 1
ATOM 777 C C . PHE A 1 103 ? -5.857 16.159 1.071 1.00 68.94 103 PHE A C 1
ATOM 779 O O . PHE A 1 103 ? -5.978 16.699 -0.028 1.00 68.94 103 PHE A O 1
ATOM 786 N N . ALA A 1 104 ? -5.352 16.802 2.125 1.00 75.44 104 ALA A N 1
ATOM 787 C CA . ALA A 1 104 ? -4.750 18.124 2.003 1.00 75.44 104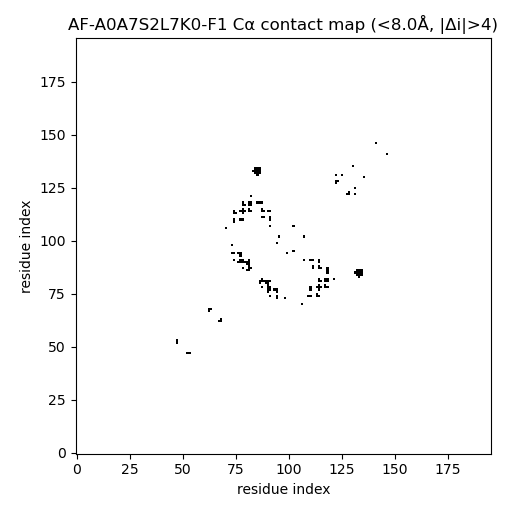 ALA A CA 1
ATOM 788 C C . ALA A 1 104 ? -3.347 18.017 1.380 1.00 75.44 104 ALA A C 1
ATOM 790 O O . ALA A 1 104 ? -2.559 17.147 1.756 1.00 75.44 104 ALA A O 1
ATOM 791 N N . ASN A 1 105 ? -2.975 18.965 0.511 1.00 82.62 105 ASN A N 1
ATOM 792 C CA . ASN A 1 105 ? -1.632 19.021 -0.096 1.00 82.62 105 ASN A CA 1
ATOM 793 C C . ASN A 1 105 ? -0.495 19.018 0.945 1.00 82.62 105 ASN A C 1
ATOM 795 O O . ASN A 1 105 ? 0.600 18.526 0.683 1.00 82.62 105 ASN A O 1
ATOM 799 N N . GLN A 1 106 ? -0.767 19.523 2.151 1.00 82.38 106 GLN A N 1
ATOM 800 C CA . GLN A 1 106 ? 0.180 19.523 3.267 1.00 82.38 106 GLN A CA 1
ATOM 801 C C . GLN A 1 106 ? 0.479 18.117 3.814 1.00 82.38 106 GLN A C 1
ATOM 803 O O . GLN A 1 106 ? 1.547 17.873 4.360 1.00 82.38 106 GLN A O 1
ATOM 808 N N . MET A 1 107 ? -0.438 17.164 3.670 1.00 82.81 107 MET A N 1
ATOM 809 C CA . MET A 1 107 ? -0.237 15.785 4.122 1.00 82.81 107 MET A CA 1
ATOM 810 C C . MET A 1 107 ? 0.561 14.970 3.099 1.00 82.81 107 MET A C 1
ATOM 812 O O . MET A 1 107 ? 1.370 14.124 3.480 1.00 82.81 107 MET A O 1
ATOM 816 N N . LEU A 1 108 ? 0.399 15.280 1.809 1.00 88.94 108 LEU A N 1
ATOM 817 C CA . LEU A 1 108 ? 1.097 14.609 0.712 1.00 88.94 108 LEU A CA 1
ATOM 818 C C . LEU A 1 108 ? 2.614 14.734 0.839 1.00 88.94 108 LEU A C 1
ATOM 820 O O . LEU A 1 108 ? 3.311 13.721 0.852 1.00 88.94 108 LEU A O 1
ATOM 824 N N . TRP A 1 109 ? 3.135 15.951 1.006 1.00 89.31 109 TRP A N 1
ATOM 825 C CA . TRP A 1 109 ? 4.585 16.144 1.097 1.00 89.31 109 TRP A CA 1
ATOM 826 C C . TRP A 1 109 ? 5.176 15.482 2.351 1.00 89.31 109 TRP A C 1
ATOM 828 O O . TRP A 1 109 ? 6.263 14.910 2.283 1.00 89.31 109 TRP A O 1
ATOM 838 N N . LYS A 1 110 ? 4.438 15.481 3.473 1.00 90.94 110 LYS A N 1
ATOM 839 C CA . LYS A 1 110 ? 4.842 14.801 4.718 1.00 90.94 110 LYS A CA 1
ATOM 840 C C . LYS A 1 110 ? 4.937 13.290 4.508 1.00 90.94 110 LYS A C 1
ATOM 842 O O . LYS A 1 110 ? 5.902 12.669 4.946 1.00 90.94 110 LYS A O 1
ATOM 847 N N . SER A 1 111 ? 3.962 12.709 3.808 1.00 92.06 111 SER A N 1
ATOM 848 C CA . SER A 1 111 ? 3.944 11.280 3.480 1.00 92.06 111 SER A CA 1
ATOM 849 C C . SER A 1 111 ? 5.053 10.883 2.500 1.00 92.06 111 SER A C 1
ATOM 851 O O . SER A 1 111 ? 5.700 9.852 2.682 1.00 92.06 111 SER A O 1
ATOM 853 N N . LEU A 1 112 ? 5.341 11.730 1.508 1.00 92.75 112 LEU A N 1
ATOM 854 C CA . LEU A 1 112 ? 6.399 11.503 0.526 1.00 92.75 112 LEU A CA 1
ATOM 855 C C . LEU A 1 112 ? 7.779 11.562 1.177 1.00 92.75 112 LEU A C 1
ATOM 857 O O . LEU A 1 112 ? 8.616 10.699 0.933 1.00 92.75 112 LEU A O 1
ATOM 861 N N . LEU A 1 113 ? 8.006 12.535 2.059 1.00 93.75 113 LEU A N 1
ATOM 862 C CA . LEU A 1 113 ? 9.261 12.624 2.795 1.00 93.75 113 LEU A CA 1
ATOM 863 C C . LEU A 1 113 ? 9.452 11.414 3.721 1.00 93.75 113 LEU A C 1
ATOM 865 O O . LEU A 1 113 ? 10.523 10.812 3.732 1.00 93.75 113 LEU A O 1
ATOM 869 N N . ALA A 1 114 ? 8.413 11.022 4.461 1.00 94.56 114 ALA A N 1
ATOM 870 C CA . ALA A 1 114 ? 8.477 9.875 5.366 1.00 94.56 114 ALA A CA 1
ATOM 871 C C . ALA A 1 114 ? 8.757 8.555 4.625 1.00 94.56 114 ALA A C 1
ATOM 873 O O . ALA A 1 114 ? 9.608 7.776 5.050 1.00 94.56 114 ALA A O 1
ATOM 874 N N . THR A 1 115 ? 8.076 8.317 3.502 1.00 94.62 115 THR A N 1
ATOM 875 C CA . THR A 1 115 ? 8.282 7.127 2.659 1.00 94.62 115 THR A CA 1
ATOM 876 C C . THR A 1 115 ? 9.661 7.119 2.006 1.00 94.62 115 THR A C 1
ATOM 878 O O . THR A 1 115 ? 10.325 6.086 2.029 1.00 94.62 115 THR A O 1
ATOM 881 N N . ALA A 1 116 ? 10.140 8.261 1.501 1.00 93.06 116 ALA A N 1
ATOM 882 C CA . ALA A 1 116 ? 11.482 8.389 0.937 1.00 93.06 116 ALA A CA 1
ATOM 883 C C . ALA A 1 116 ? 12.566 8.062 1.974 1.00 93.06 116 ALA A C 1
ATOM 885 O O . ALA A 1 116 ? 13.454 7.252 1.700 1.00 93.06 116 ALA A O 1
ATOM 886 N N . ILE A 1 117 ? 12.456 8.613 3.188 1.00 93.81 117 ILE A N 1
ATOM 887 C CA . ILE A 1 117 ? 13.384 8.315 4.288 1.00 93.81 117 ILE A CA 1
ATOM 888 C C . ILE A 1 117 ? 13.327 6.829 4.650 1.00 93.81 117 ILE A C 1
ATOM 890 O O . ILE A 1 117 ? 14.374 6.201 4.776 1.00 93.81 117 ILE A O 1
ATOM 894 N N . ALA A 1 118 ? 12.132 6.241 4.757 1.00 93.19 118 ALA A N 1
ATOM 895 C CA . ALA A 1 118 ? 11.983 4.818 5.055 1.00 93.19 118 ALA A CA 1
ATOM 896 C C . ALA A 1 118 ? 12.678 3.938 4.003 1.00 93.19 118 ALA A C 1
ATOM 898 O O . ALA A 1 118 ? 13.451 3.049 4.359 1.00 93.19 118 ALA A O 1
ATOM 899 N N . THR A 1 119 ? 12.482 4.223 2.712 1.00 90.62 119 THR A N 1
ATOM 900 C CA . THR A 1 119 ? 13.173 3.496 1.634 1.00 90.62 119 THR A CA 1
ATOM 901 C C . THR A 1 119 ? 14.680 3.711 1.651 1.00 90.62 119 THR A C 1
ATOM 903 O O . THR A 1 119 ? 15.428 2.757 1.457 1.00 90.62 119 THR A O 1
ATOM 906 N N . PHE A 1 120 ? 15.140 4.928 1.949 1.00 89.38 120 PHE A N 1
ATOM 907 C CA . PHE A 1 120 ? 16.561 5.238 2.053 1.00 89.38 120 PHE A CA 1
ATOM 908 C C . PHE A 1 120 ? 17.222 4.474 3.202 1.00 89.38 120 PHE A C 1
ATOM 910 O O . PHE A 1 120 ? 18.274 3.875 3.007 1.00 89.38 120 PHE A O 1
ATOM 917 N N . CYS A 1 121 ? 16.592 4.422 4.380 1.00 90.44 121 CYS A N 1
ATOM 918 C CA . CYS A 1 121 ? 17.109 3.667 5.520 1.00 90.44 121 CYS A CA 1
ATOM 919 C C . CYS A 1 121 ? 17.320 2.187 5.183 1.00 90.44 121 CYS A C 1
ATOM 921 O O . CYS A 1 121 ? 18.338 1.614 5.567 1.00 90.44 121 CYS A O 1
ATOM 923 N N . ILE A 1 122 ? 16.393 1.571 4.445 1.00 87.12 122 ILE A N 1
ATOM 924 C CA . ILE A 1 122 ? 16.514 0.150 4.101 1.00 87.12 122 ILE A CA 1
ATOM 925 C C . ILE A 1 122 ? 17.486 -0.064 2.939 1.00 87.12 122 ILE A C 1
ATOM 927 O O . ILE A 1 122 ? 18.239 -1.038 2.957 1.00 87.12 122 ILE A O 1
ATOM 931 N N . ALA A 1 123 ? 17.565 0.868 1.989 1.00 85.62 123 ALA A N 1
ATOM 932 C CA . ALA A 1 123 ? 18.585 0.841 0.944 1.00 85.62 123 ALA A CA 1
ATOM 933 C C . ALA A 1 123 ? 20.005 0.949 1.533 1.00 85.62 123 ALA A C 1
ATOM 935 O O . ALA A 1 123 ? 20.898 0.201 1.136 1.00 85.62 123 ALA A O 1
ATOM 936 N N . VAL A 1 124 ? 20.203 1.816 2.535 1.00 87.31 124 VAL A N 1
ATOM 937 C CA . VAL A 1 124 ? 21.463 1.924 3.291 1.00 87.31 124 VAL A CA 1
ATOM 938 C C . VAL A 1 124 ? 21.749 0.639 4.063 1.00 87.31 124 VAL A C 1
ATOM 940 O O . VAL A 1 124 ? 22.866 0.133 3.997 1.00 87.31 124 VAL A O 1
ATOM 943 N N . PHE A 1 125 ? 20.752 0.076 4.751 1.00 85.62 125 PHE A N 1
ATOM 944 C CA . PHE A 1 125 ? 20.912 -1.185 5.480 1.00 85.62 125 PHE A CA 1
ATOM 945 C C . PHE A 1 125 ? 21.273 -2.360 4.558 1.00 85.62 125 PHE A C 1
ATOM 947 O O . PHE A 1 125 ? 22.072 -3.216 4.926 1.00 85.62 125 PHE A O 1
ATOM 954 N N . SER A 1 126 ? 20.721 -2.380 3.347 1.00 81.44 126 SER A N 1
ATOM 955 C CA . SER A 1 126 ? 20.958 -3.439 2.360 1.00 81.44 126 SER A CA 1
ATOM 956 C C . SER A 1 126 ? 22.275 -3.268 1.592 1.00 81.44 126 SER A C 1
ATOM 958 O O . SER A 1 126 ? 22.675 -4.169 0.861 1.00 81.44 126 SER A O 1
ATOM 960 N N . GLY A 1 127 ? 22.956 -2.124 1.729 1.00 78.31 127 GLY A N 1
ATOM 961 C CA . GLY A 1 127 ? 24.251 -1.856 1.094 1.00 78.31 127 GLY A CA 1
ATOM 962 C C . GLY A 1 127 ? 24.210 -1.680 -0.430 1.00 78.31 127 GLY A C 1
ATOM 963 O O . GLY A 1 127 ? 25.260 -1.541 -1.051 1.00 78.31 127 GLY A O 1
ATOM 964 N N . ASN A 1 128 ? 23.024 -1.670 -1.047 1.00 72.62 128 ASN A N 1
ATOM 965 C CA . ASN A 1 128 ? 22.850 -1.536 -2.491 1.00 72.62 128 ASN A CA 1
ATOM 966 C C . ASN A 1 128 ? 21.783 -0.477 -2.794 1.00 72.62 128 ASN A C 1
ATOM 968 O O . ASN A 1 128 ? 20.592 -0.705 -2.606 1.00 72.62 128 ASN A O 1
ATOM 972 N N . LEU A 1 129 ? 22.225 0.698 -3.248 1.00 64.00 129 LEU A N 1
ATOM 973 C CA . LEU A 1 129 ? 21.357 1.854 -3.499 1.00 64.00 129 LEU A CA 1
ATOM 974 C C . LEU A 1 129 ? 20.633 1.785 -4.852 1.00 64.00 129 LEU A C 1
ATOM 976 O O . LEU A 1 129 ? 19.655 2.500 -5.051 1.00 64.00 129 LEU A O 1
ATOM 980 N N . THR A 1 130 ? 21.107 0.958 -5.788 1.00 65.00 130 THR A N 1
ATOM 981 C CA . THR A 1 130 ? 20.619 0.949 -7.176 1.00 65.00 130 THR A CA 1
ATOM 982 C C . THR A 1 130 ? 19.593 -0.148 -7.448 1.00 65.00 130 THR A C 1
ATOM 984 O O . THR A 1 130 ? 18.735 0.033 -8.303 1.00 65.00 130 THR A O 1
ATOM 987 N N . ASN A 1 131 ? 19.630 -1.259 -6.705 1.00 62.84 131 ASN A N 1
ATOM 988 C CA . ASN A 1 131 ? 18.777 -2.432 -6.936 1.00 62.84 131 ASN A CA 1
ATOM 989 C C . ASN A 1 131 ? 17.987 -2.841 -5.684 1.00 62.84 131 ASN A C 1
ATOM 991 O O . ASN A 1 131 ? 17.946 -4.013 -5.322 1.00 62.84 131 ASN A O 1
ATOM 995 N N . PHE A 1 132 ? 17.393 -1.870 -4.987 1.00 65.12 132 PHE A N 1
ATOM 996 C CA . PHE A 1 132 ? 16.638 -2.136 -3.756 1.00 65.12 132 PHE A CA 1
ATOM 997 C C . PHE A 1 132 ? 15.112 -2.254 -3.970 1.00 65.12 132 PHE A C 1
ATOM 999 O O . PHE A 1 132 ? 14.386 -2.679 -3.074 1.00 65.12 132 PHE A O 1
ATOM 1006 N N . SER A 1 133 ? 14.596 -1.916 -5.157 1.00 68.19 133 SER A N 1
ATOM 1007 C CA . SER A 1 133 ? 13.160 -2.040 -5.437 1.00 68.19 133 SER A CA 1
ATOM 1008 C C . SER A 1 133 ? 12.771 -3.490 -5.725 1.00 68.19 133 SER A C 1
ATOM 1010 O O . SER A 1 133 ? 13.250 -4.092 -6.686 1.00 68.19 133 SER A O 1
ATOM 1012 N N . VAL A 1 134 ? 11.840 -4.029 -4.934 1.00 66.56 134 VAL A N 1
ATOM 1013 C CA . VAL A 1 134 ? 11.219 -5.349 -5.159 1.00 66.56 134 VAL A CA 1
ATOM 1014 C C . VAL A 1 134 ? 10.378 -5.340 -6.442 1.00 66.56 134 VAL A C 1
ATOM 1016 O O . VAL A 1 134 ? 10.174 -6.378 -7.063 1.00 66.56 134 VAL A O 1
ATOM 1019 N N . ILE A 1 135 ? 9.923 -4.158 -6.866 1.00 63.75 135 ILE A N 1
ATOM 1020 C CA . ILE A 1 135 ? 9.106 -3.937 -8.068 1.00 63.75 135 ILE A CA 1
ATOM 1021 C C . ILE A 1 135 ? 9.987 -3.454 -9.238 1.00 63.75 135 ILE A C 1
ATOM 1023 O O . ILE A 1 135 ? 9.505 -2.800 -10.157 1.00 63.75 135 ILE A O 1
ATOM 1027 N N . SER A 1 136 ? 11.296 -3.722 -9.230 1.00 63.72 136 SER A N 1
ATOM 1028 C CA . SER A 1 136 ? 12.136 -3.420 -10.393 1.00 63.72 136 SER A CA 1
ATOM 1029 C C . SER A 1 136 ? 11.774 -4.374 -11.536 1.00 63.72 136 SER A C 1
ATOM 1031 O O . SER A 1 136 ? 12.287 -5.490 -11.624 1.00 63.72 136 SER A O 1
ATOM 1033 N N . LEU A 1 137 ? 10.833 -3.965 -12.394 1.00 60.91 137 LEU A N 1
ATOM 1034 C CA . LEU A 1 137 ? 10.637 -4.613 -13.686 1.00 60.91 137 LEU A CA 1
ATOM 1035 C C . LEU A 1 137 ? 11.931 -4.392 -14.469 1.00 60.91 137 LEU A C 1
ATOM 1037 O O . LEU A 1 137 ? 12.295 -3.248 -14.730 1.00 60.91 137 LEU A O 1
ATOM 1041 N N . GLY A 1 138 ? 12.651 -5.479 -14.756 1.00 57.69 138 GLY A N 1
ATOM 1042 C CA . GLY A 1 138 ? 13.960 -5.427 -15.405 1.00 57.69 138 GLY A CA 1
ATOM 1043 C C . GLY A 1 138 ? 13.963 -4.576 -16.676 1.00 57.69 138 GLY A C 1
ATOM 1044 O O . GLY A 1 138 ? 12.928 -4.391 -17.315 1.00 57.69 138 GLY A O 1
ATOM 1045 N N . ASP A 1 139 ? 15.136 -4.058 -17.038 1.00 56.59 139 ASP A N 1
ATOM 1046 C CA . ASP A 1 139 ? 15.302 -3.235 -18.234 1.00 56.59 139 ASP A CA 1
ATOM 1047 C C . ASP A 1 139 ? 15.025 -4.078 -19.488 1.00 56.59 139 ASP A C 1
ATOM 1049 O O . ASP A 1 139 ? 15.831 -4.911 -19.906 1.00 56.59 139 ASP A O 1
ATOM 1053 N N . ILE A 1 140 ? 13.831 -3.917 -20.064 1.00 58.88 140 ILE A N 1
ATOM 1054 C CA . ILE A 1 140 ? 13.466 -4.555 -21.328 1.00 58.88 140 ILE A CA 1
ATOM 1055 C C . ILE A 1 140 ? 14.029 -3.669 -22.439 1.00 58.88 140 ILE A C 1
ATOM 1057 O O . ILE A 1 140 ? 13.305 -2.903 -23.081 1.00 58.88 140 ILE A O 1
ATOM 1061 N N . SER A 1 141 ? 15.340 -3.773 -22.660 1.00 53.38 141 SER A N 1
ATOM 1062 C CA . SER A 1 141 ? 16.032 -3.112 -23.762 1.00 53.38 141 SER A CA 1
ATOM 1063 C C . SER A 1 141 ? 15.540 -3.708 -25.086 1.00 53.38 141 SER A C 1
ATOM 1065 O O . SER A 1 141 ? 16.039 -4.725 -25.564 1.00 53.38 141 SER A O 1
ATOM 1067 N N . THR A 1 142 ? 14.510 -3.102 -25.674 1.00 59.09 142 THR A N 1
ATOM 1068 C CA . THR A 1 142 ? 14.045 -3.440 -27.025 1.00 59.09 142 THR A CA 1
ATOM 1069 C C . THR A 1 142 ? 14.512 -2.354 -27.988 1.00 59.09 142 THR A C 1
ATOM 1071 O O . THR A 1 142 ? 14.189 -1.185 -27.775 1.00 59.09 142 THR A O 1
ATOM 1074 N N . PRO A 1 143 ? 15.291 -2.695 -29.031 1.00 57.34 143 PRO A N 1
ATOM 1075 C CA . PRO A 1 143 ? 15.681 -1.727 -30.036 1.00 57.34 143 PRO A CA 1
ATOM 1076 C C . PRO A 1 143 ? 14.499 -1.449 -30.981 1.00 57.34 143 PRO A C 1
ATOM 1078 O O . PRO A 1 143 ? 13.881 -2.372 -31.509 1.00 57.34 143 PRO A O 1
ATOM 1081 N N . ASN A 1 144 ? 14.279 -0.158 -31.225 1.00 54.12 144 ASN A N 1
ATOM 1082 C CA . ASN A 1 144 ? 13.693 0.447 -32.424 1.00 54.12 144 ASN A CA 1
ATOM 1083 C C . ASN A 1 144 ? 12.152 0.608 -32.524 1.00 54.12 144 ASN A C 1
ATOM 1085 O O . ASN A 1 144 ? 11.373 -0.341 -32.475 1.00 54.12 144 ASN A O 1
ATOM 1089 N N . ASP A 1 145 ? 11.769 1.882 -32.686 1.00 58.47 145 ASP A N 1
ATOM 1090 C CA . ASP A 1 145 ? 10.743 2.605 -33.474 1.00 58.47 145 ASP A CA 1
ATOM 1091 C C . ASP A 1 145 ? 9.334 2.030 -33.727 1.00 58.47 145 ASP A C 1
ATOM 1093 O O . ASP A 1 145 ? 8.425 2.791 -34.052 1.00 58.47 145 ASP A O 1
ATOM 1097 N N . MET A 1 146 ? 9.091 0.733 -33.537 1.00 56.53 146 MET A N 1
ATOM 1098 C CA . MET A 1 146 ? 7.768 0.096 -33.677 1.00 56.53 146 MET A CA 1
ATOM 1099 C C . MET A 1 146 ? 7.187 -0.399 -32.347 1.00 56.53 146 MET A C 1
ATOM 1101 O O . MET A 1 146 ? 6.196 -1.134 -32.321 1.00 56.53 146 MET A O 1
ATOM 1105 N N . VAL A 1 147 ? 7.777 0.033 -31.229 1.00 60.16 147 VAL A N 1
ATOM 1106 C CA . VAL A 1 147 ? 7.375 -0.347 -29.867 1.00 60.16 147 VAL A CA 1
ATOM 1107 C C . VAL A 1 147 ? 5.888 -0.071 -29.627 1.00 60.16 147 VAL A C 1
ATOM 1109 O O . VAL A 1 147 ? 5.192 -0.903 -29.058 1.00 60.16 147 VAL A O 1
ATOM 1112 N N . LEU A 1 148 ? 5.366 1.059 -30.108 1.00 59.56 148 LEU A N 1
ATOM 1113 C CA . LEU A 1 148 ? 4.006 1.493 -29.781 1.00 59.56 148 LEU A CA 1
ATOM 1114 C C . LEU A 1 148 ? 2.915 0.640 -30.452 1.00 59.56 148 LEU A C 1
ATOM 1116 O O . LEU A 1 148 ? 1.904 0.353 -29.820 1.00 59.56 148 LEU A O 1
ATOM 1120 N N . HIS A 1 149 ? 3.121 0.179 -31.693 1.00 63.91 149 HIS A N 1
ATOM 1121 C CA . HIS A 1 149 ? 2.118 -0.631 -32.399 1.00 63.91 149 HIS A CA 1
ATOM 1122 C C . HIS A 1 149 ? 2.067 -2.070 -31.867 1.00 63.91 149 HIS A C 1
ATOM 1124 O O . HIS A 1 149 ? 0.984 -2.588 -31.613 1.00 63.91 149 HIS A O 1
ATOM 1130 N N . ARG A 1 150 ? 3.232 -2.682 -31.593 1.00 63.91 150 ARG A N 1
ATOM 1131 C CA . ARG A 1 150 ? 3.306 -4.031 -31.001 1.00 63.91 150 ARG A CA 1
ATOM 1132 C C . ARG A 1 150 ? 2.740 -4.066 -29.575 1.00 63.91 150 ARG A C 1
ATOM 1134 O O . ARG A 1 150 ? 2.054 -5.012 -29.213 1.00 63.91 150 ARG A O 1
ATOM 1141 N N . ARG A 1 151 ? 2.951 -3.003 -28.789 1.00 67.75 151 ARG A N 1
ATOM 1142 C CA . ARG A 1 151 ? 2.396 -2.878 -27.430 1.00 67.75 151 ARG A CA 1
ATOM 1143 C C . ARG A 1 151 ? 0.869 -2.787 -27.413 1.00 67.75 151 ARG A C 1
ATOM 1145 O O . ARG A 1 151 ? 0.272 -3.289 -26.470 1.00 67.75 151 ARG A O 1
ATOM 1152 N N . LEU A 1 152 ? 0.236 -2.170 -28.420 1.00 74.00 152 LEU A N 1
ATOM 1153 C CA . LEU A 1 152 ? -1.229 -2.039 -28.483 1.00 74.00 152 LEU A CA 1
ATOM 1154 C C . LEU A 1 152 ? -1.935 -3.373 -28.764 1.00 74.00 152 LEU A C 1
ATOM 1156 O O . LEU A 1 152 ? -3.025 -3.598 -28.244 1.00 74.00 152 LEU A O 1
ATOM 1160 N N . GLU A 1 153 ? -1.307 -4.269 -29.524 1.00 81.44 153 GLU A N 1
ATOM 1161 C CA . GLU A 1 153 ? -1.842 -5.610 -29.797 1.00 81.44 153 GLU A CA 1
ATOM 1162 C C . GLU A 1 153 ? -1.777 -6.533 -28.562 1.00 81.44 153 GLU A C 1
ATOM 1164 O O . GLU A 1 153 ? -2.608 -7.425 -28.403 1.00 81.44 153 GLU A O 1
ATOM 1169 N N . GLU A 1 154 ? -0.856 -6.270 -27.628 1.00 82.31 154 GLU A N 1
ATOM 1170 C CA . GLU A 1 154 ? -0.718 -7.006 -26.360 1.00 82.31 154 GLU A CA 1
ATOM 1171 C C . GLU A 1 154 ? -1.729 -6.549 -25.282 1.00 82.31 154 GLU A C 1
ATOM 1173 O O . GLU A 1 154 ? -2.073 -7.318 -24.380 1.00 82.31 154 GLU A O 1
ATOM 1178 N N . VAL A 1 155 ? -2.267 -5.324 -25.382 1.00 88.44 155 VAL A N 1
ATOM 1179 C CA . VAL A 1 155 ? -3.264 -4.766 -24.442 1.00 88.44 155 VAL A CA 1
ATOM 1180 C C . VAL A 1 155 ? -4.473 -5.682 -24.201 1.00 88.44 155 VAL A C 1
ATOM 1182 O O . VAL A 1 155 ? -4.784 -5.920 -23.030 1.00 88.44 155 VAL A O 1
ATOM 1185 N N . PRO A 1 156 ? -5.170 -6.228 -25.221 1.00 89.12 156 PRO A N 1
ATOM 1186 C CA . PRO A 1 156 ? -6.320 -7.103 -24.981 1.00 89.12 156 PRO A CA 1
ATOM 1187 C C . PRO A 1 156 ? -5.959 -8.352 -24.167 1.00 89.12 156 PRO A C 1
ATOM 1189 O O . PRO A 1 156 ? -6.761 -8.790 -23.341 1.00 89.12 156 PRO A O 1
ATOM 1192 N N . PHE A 1 157 ? -4.747 -8.891 -24.325 1.00 90.81 157 PHE A N 1
ATOM 1193 C CA . PHE A 1 157 ? -4.288 -10.023 -23.523 1.00 90.81 157 PHE A CA 1
ATOM 1194 C C . PHE A 1 157 ? -4.140 -9.641 -22.042 1.00 90.81 157 PHE A C 1
ATOM 1196 O O . PHE A 1 157 ? -4.611 -10.370 -21.165 1.00 90.81 157 PHE A O 1
ATOM 1203 N N . TYR A 1 158 ? -3.579 -8.464 -21.746 1.00 90.56 158 TYR A N 1
ATOM 1204 C CA . TYR A 1 158 ? -3.498 -7.952 -20.374 1.00 90.56 158 TYR A CA 1
ATOM 1205 C C . TYR A 1 158 ? -4.875 -7.694 -19.755 1.00 90.56 158 TYR A C 1
ATOM 1207 O O . TYR A 1 158 ? -5.070 -7.971 -18.572 1.00 90.56 158 TYR A O 1
ATOM 1215 N N . VAL A 1 159 ? -5.851 -7.232 -20.543 1.00 93.94 159 VAL A N 1
ATOM 1216 C CA . VAL A 1 159 ? -7.233 -7.045 -20.073 1.00 93.94 159 VAL A CA 1
ATOM 1217 C C . VAL A 1 159 ? -7.869 -8.384 -19.699 1.00 93.94 159 VAL A C 1
ATOM 1219 O O . VAL A 1 159 ? -8.444 -8.498 -18.617 1.00 93.94 159 VAL A O 1
ATOM 1222 N N . ILE A 1 160 ? -7.729 -9.418 -20.535 1.00 94.88 160 ILE A N 1
ATOM 1223 C CA . ILE A 1 160 ? -8.265 -10.760 -20.245 1.00 94.88 160 ILE A CA 1
ATOM 1224 C C . ILE A 1 160 ? -7.622 -11.336 -18.978 1.00 94.88 160 ILE A C 1
ATOM 1226 O O . ILE A 1 160 ? -8.326 -11.850 -18.107 1.00 94.88 160 ILE A O 1
ATOM 1230 N N . MET A 1 161 ? -6.302 -11.193 -18.832 1.00 94.94 161 MET A N 1
ATOM 1231 C CA . MET A 1 161 ? -5.579 -11.595 -17.622 1.00 94.94 161 MET A CA 1
ATOM 1232 C C . MET A 1 161 ? -6.053 -10.818 -16.386 1.00 94.94 161 MET A C 1
ATOM 1234 O O . MET A 1 161 ? -6.244 -11.414 -15.327 1.00 94.94 161 MET A O 1
ATOM 1238 N N . GLY A 1 162 ? -6.311 -9.515 -16.518 1.00 95.56 162 GLY A N 1
ATOM 1239 C CA . GLY A 1 162 ? -6.868 -8.680 -15.454 1.00 95.56 162 GLY A CA 1
ATOM 1240 C C . GLY A 1 162 ? -8.267 -9.126 -15.021 1.00 95.56 162 GLY A C 1
ATOM 1241 O O . GLY A 1 162 ? -8.529 -9.259 -13.826 1.00 95.56 162 GLY A O 1
ATOM 1242 N N . VAL A 1 163 ? -9.151 -9.441 -15.972 1.00 96.62 163 VAL A N 1
ATOM 1243 C CA . VAL A 1 163 ? -10.492 -9.983 -15.687 1.00 96.62 163 VAL A CA 1
ATOM 1244 C C . VAL A 1 163 ? -10.394 -11.355 -15.012 1.00 96.62 163 VAL A C 1
ATOM 1246 O O . VAL A 1 163 ? -11.085 -11.612 -14.022 1.00 96.62 163 VAL A O 1
ATOM 1249 N N . GLY A 1 164 ? -9.499 -12.226 -15.486 1.00 96.88 164 GLY A N 1
ATOM 1250 C CA . GLY A 1 164 ? -9.214 -13.515 -14.852 1.00 96.88 164 GLY A CA 1
ATOM 1251 C C . GLY A 1 164 ? -8.727 -13.363 -13.407 1.00 96.88 164 GLY A C 1
ATOM 1252 O O . GLY A 1 164 ? -9.264 -13.992 -12.497 1.00 96.88 164 GLY A O 1
ATOM 1253 N N . GLY A 1 165 ? -7.770 -12.465 -13.164 1.00 96.88 165 GLY A N 1
ATOM 1254 C CA . GLY A 1 165 ? -7.267 -12.161 -11.822 1.00 96.88 165 GLY A CA 1
ATOM 1255 C C . GLY A 1 165 ? -8.340 -11.574 -10.900 1.00 96.88 165 GLY A C 1
ATOM 1256 O O . GLY A 1 165 ? -8.474 -12.004 -9.753 1.00 96.88 165 GLY A O 1
ATOM 1257 N N . GLY A 1 166 ? -9.157 -10.646 -11.405 1.00 97.00 166 GLY A N 1
ATOM 1258 C CA . GLY A 1 166 ? -10.244 -10.023 -10.647 1.00 97.00 166 GLY A CA 1
ATOM 1259 C C . GLY A 1 166 ? -11.344 -11.012 -10.253 1.00 97.00 166 GLY A C 1
ATOM 1260 O O . GLY A 1 166 ? -11.781 -11.033 -9.101 1.00 97.00 166 GLY A O 1
ATOM 1261 N N . THR A 1 167 ? -11.757 -11.885 -11.176 1.00 96.75 167 THR A N 1
ATOM 1262 C CA . THR A 1 167 ? -12.762 -12.927 -10.898 1.00 96.75 167 THR A CA 1
ATOM 1263 C C . THR A 1 167 ? -12.250 -13.963 -9.897 1.00 96.75 167 THR A C 1
ATOM 1265 O O . THR A 1 167 ? -12.974 -14.322 -8.964 1.00 96.75 167 THR A O 1
ATOM 1268 N N . LEU A 1 168 ? -10.986 -14.383 -10.013 1.00 96.88 168 LEU A N 1
ATOM 1269 C CA . LEU A 1 168 ? -10.350 -15.279 -9.048 1.00 96.88 168 LEU A CA 1
ATOM 1270 C C . LEU A 1 168 ? -10.234 -14.631 -7.657 1.00 96.88 168 LEU A C 1
ATOM 1272 O O . LEU A 1 168 ? -10.528 -15.280 -6.651 1.00 96.88 168 LEU A O 1
ATOM 1276 N N . GLY A 1 169 ? -9.879 -13.345 -7.587 1.00 96.69 169 GLY A N 1
ATOM 1277 C CA . GLY A 1 169 ? -9.847 -12.577 -6.339 1.00 96.69 169 GLY A CA 1
ATOM 1278 C C . GLY A 1 169 ? -11.224 -12.465 -5.675 1.00 96.69 169 GLY A C 1
ATOM 1279 O O . GLY A 1 169 ? -11.357 -12.670 -4.465 1.00 96.69 169 GLY A O 1
ATOM 1280 N N . ALA A 1 170 ? -12.279 -12.224 -6.458 1.00 96.56 170 ALA A N 1
ATOM 1281 C CA . ALA A 1 170 ? -13.656 -12.208 -5.963 1.00 96.56 170 ALA A CA 1
ATOM 1282 C C . ALA A 1 170 ? -14.093 -13.583 -5.426 1.00 96.56 170 ALA A C 1
ATOM 1284 O O . ALA A 1 170 ? -14.699 -13.666 -4.352 1.00 96.56 170 ALA A O 1
ATOM 1285 N N . LEU A 1 171 ? -13.737 -14.666 -6.126 1.00 96.25 171 LEU A N 1
ATOM 1286 C CA . LEU A 1 171 ? -13.994 -16.034 -5.676 1.00 96.25 171 LEU A CA 1
ATOM 1287 C C . LEU A 1 171 ? -13.269 -16.333 -4.357 1.00 96.25 171 LEU A C 1
ATOM 1289 O O . LEU A 1 171 ? -13.885 -16.840 -3.417 1.00 96.25 171 LEU A O 1
ATOM 1293 N N . PHE A 1 172 ? -11.991 -15.967 -4.250 1.00 96.88 172 PHE A N 1
ATOM 1294 C CA . PHE A 1 172 ? -11.212 -16.124 -3.023 1.00 96.88 172 PHE A CA 1
ATOM 1295 C C . PHE A 1 172 ? -11.864 -15.391 -1.842 1.00 96.88 172 PHE A C 1
ATOM 1297 O O . PHE A 1 172 ? -12.076 -15.980 -0.778 1.00 96.88 172 PHE A O 1
ATOM 1304 N N . ASN A 1 173 ? -12.281 -14.139 -2.047 1.00 96.12 173 ASN A N 1
ATOM 1305 C CA . ASN A 1 173 ? -12.974 -13.351 -1.029 1.00 96.12 173 ASN A CA 1
ATOM 1306 C C . ASN A 1 173 ? -14.307 -13.987 -0.604 1.00 96.12 173 ASN A C 1
ATOM 1308 O O . ASN A 1 173 ? -14.636 -14.006 0.587 1.00 96.12 173 ASN A O 1
ATOM 1312 N N . ALA A 1 174 ? -15.066 -14.557 -1.544 1.00 95.31 174 ALA A N 1
ATOM 1313 C CA . ALA A 1 174 ? -16.314 -15.257 -1.245 1.00 95.31 174 ALA A CA 1
ATOM 1314 C C . ALA A 1 174 ? -16.079 -16.511 -0.384 1.00 95.31 174 ALA A C 1
ATOM 1316 O O . ALA A 1 174 ? -16.783 -16.728 0.612 1.00 95.31 174 ALA A O 1
ATOM 1317 N N . VAL A 1 175 ? -15.055 -17.304 -0.713 1.00 95.88 175 VAL A N 1
ATOM 1318 C CA . VAL A 1 175 ? -14.658 -18.487 0.065 1.00 95.88 175 VAL A CA 1
ATOM 1319 C C . VAL A 1 175 ? -14.205 -18.081 1.466 1.00 95.88 175 VAL A C 1
ATOM 1321 O O . VAL A 1 175 ? -14.689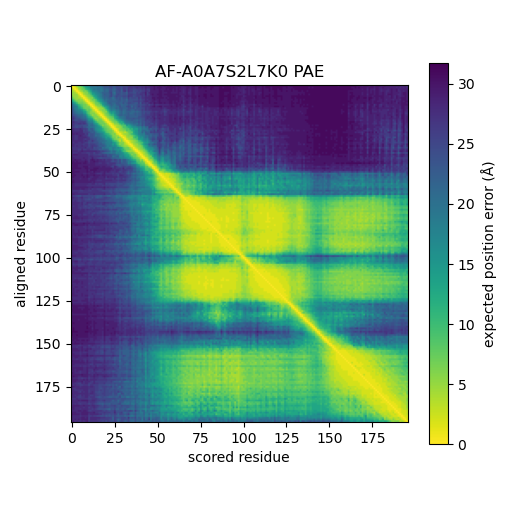 -18.638 2.458 1.00 95.88 175 VAL A O 1
ATOM 1324 N N . TRP A 1 176 ? -13.352 -17.060 1.573 1.00 95.69 176 TRP A N 1
ATOM 1325 C CA . TRP A 1 176 ? -12.878 -16.534 2.852 1.00 95.69 176 TRP A CA 1
ATOM 1326 C C . TRP A 1 176 ? -14.035 -16.057 3.741 1.00 95.69 176 TRP A C 1
ATOM 1328 O O . TRP A 1 176 ? -14.125 -16.419 4.919 1.00 95.69 176 TRP A O 1
ATOM 1338 N N . LYS A 1 177 ? -14.994 -15.317 3.170 1.00 94.94 177 LYS A N 1
ATOM 1339 C CA . LYS A 1 177 ? -16.199 -14.853 3.874 1.00 94.94 177 LYS A CA 1
ATOM 1340 C C . LYS A 1 177 ? -17.068 -16.018 4.354 1.00 94.94 177 LYS A C 1
ATOM 1342 O O . LYS A 1 177 ? -17.542 -15.996 5.493 1.00 94.94 177 LYS A O 1
ATOM 1347 N N . SER A 1 178 ? -17.249 -17.047 3.525 1.00 92.94 178 SER A N 1
ATOM 1348 C CA . SER A 1 178 ? -17.984 -18.265 3.891 1.00 92.94 178 SER A CA 1
ATOM 1349 C C . SER A 1 178 ? -17.321 -18.985 5.069 1.00 92.94 178 SER A C 1
ATOM 1351 O O . SER A 1 178 ? -17.988 -19.329 6.050 1.00 92.94 178 SER A O 1
ATOM 1353 N N . MET A 1 179 ? -15.994 -19.125 5.041 1.00 92.88 179 MET A N 1
ATOM 1354 C CA . MET A 1 179 ? -15.230 -19.740 6.125 1.00 92.88 179 MET A CA 1
ATOM 1355 C C . MET A 1 179 ? -15.338 -18.945 7.433 1.00 92.88 179 MET A C 1
ATOM 1357 O O . MET A 1 179 ? -15.616 -19.525 8.484 1.00 92.88 179 MET A O 1
ATOM 1361 N N . ASN A 1 180 ? -15.191 -17.620 7.392 1.00 94.50 180 ASN A N 1
ATOM 1362 C CA . ASN A 1 180 ? -15.300 -16.785 8.591 1.00 94.50 180 ASN A CA 1
ATOM 1363 C C . ASN A 1 180 ? -16.713 -16.789 9.184 1.00 94.50 180 ASN A C 1
ATOM 1365 O O . ASN A 1 180 ? -16.869 -16.805 10.408 1.00 94.50 180 ASN A O 1
ATOM 1369 N N . LYS A 1 181 ? -17.751 -16.866 8.342 1.00 94.06 181 LYS A N 1
ATOM 1370 C CA . LYS A 1 181 ? -19.133 -17.049 8.804 1.00 94.06 181 LYS A CA 1
ATOM 1371 C C . LYS A 1 181 ? -19.289 -18.372 9.558 1.00 94.06 181 LYS A C 1
ATOM 1373 O O . LYS A 1 181 ? -19.858 -18.376 10.648 1.00 94.06 181 LYS A O 1
ATOM 1378 N N . ARG A 1 182 ? -18.730 -19.471 9.035 1.00 91.25 182 ARG A N 1
ATOM 1379 C CA . ARG A 1 182 ? -18.731 -20.783 9.712 1.00 91.25 182 ARG A CA 1
ATOM 1380 C C . ARG A 1 182 ? -18.007 -20.723 11.061 1.00 91.25 182 ARG A C 1
ATOM 1382 O O . ARG A 1 182 ? -18.566 -21.174 12.057 1.00 91.25 182 ARG A O 1
ATOM 1389 N N . ARG A 1 183 ? -16.829 -20.089 11.124 1.00 92.81 183 ARG A N 1
ATOM 1390 C CA . ARG A 1 183 ? -16.072 -19.894 12.379 1.00 92.81 183 ARG A CA 1
ATOM 1391 C C . ARG A 1 183 ? -16.884 -19.130 13.428 1.00 92.81 183 ARG A C 1
ATOM 1393 O O . ARG A 1 183 ? -16.951 -19.553 14.579 1.00 92.81 183 ARG A O 1
ATOM 1400 N N . LYS A 1 184 ? -17.557 -18.046 13.027 1.00 91.00 184 LYS A N 1
ATOM 1401 C CA . LYS A 1 184 ? -18.395 -17.248 13.935 1.00 91.00 184 LYS A CA 1
ATOM 1402 C C . LYS A 1 184 ? -19.593 -18.043 14.462 1.00 91.00 184 LYS A C 1
ATOM 1404 O O . LYS A 1 184 ? -19.903 -17.944 15.643 1.00 91.00 184 LYS A O 1
ATOM 1409 N N . ILE A 1 185 ? -20.234 -18.859 13.620 1.00 90.75 185 ILE A N 1
ATOM 1410 C CA . ILE A 1 185 ? -21.359 -19.717 14.031 1.00 90.75 185 ILE A CA 1
ATOM 1411 C C . ILE A 1 185 ? -20.909 -20.754 15.068 1.00 90.75 185 ILE A C 1
ATOM 1413 O O . ILE A 1 185 ? -21.602 -20.949 16.063 1.00 90.75 185 ILE A O 1
ATOM 1417 N N . ILE A 1 186 ? -19.749 -21.385 14.874 1.00 89.25 186 ILE A N 1
ATOM 1418 C CA . ILE A 1 186 ? -19.208 -22.367 15.827 1.00 89.25 186 ILE A CA 1
ATOM 1419 C C . ILE A 1 186 ? -18.890 -21.699 17.173 1.00 89.25 186 ILE A C 1
ATOM 1421 O O . ILE A 1 186 ? -19.294 -22.212 18.213 1.00 89.25 186 ILE A O 1
ATOM 1425 N N . TYR A 1 187 ? -18.250 -20.523 17.165 1.00 87.94 187 TYR A N 1
ATOM 1426 C CA . TYR A 1 187 ? -17.965 -19.769 18.393 1.00 87.94 187 TYR A CA 1
ATOM 1427 C C . TYR A 1 187 ? -19.242 -19.378 19.151 1.00 87.94 187 TYR A C 1
ATOM 1429 O O . TYR A 1 187 ? -19.309 -19.505 20.373 1.00 87.94 187 TYR A O 1
ATOM 1437 N N . LEU A 1 188 ? -20.276 -18.938 18.425 1.00 89.50 188 LEU A N 1
ATOM 1438 C CA . LEU A 1 188 ? -21.563 -18.584 19.023 1.00 89.50 188 LEU A CA 1
ATOM 1439 C C . LEU A 1 188 ? -22.277 -19.804 19.620 1.00 89.50 188 LEU A C 1
ATOM 1441 O O . LEU A 1 188 ? -22.826 -19.708 20.711 1.00 89.50 188 LEU A O 1
ATOM 1445 N N . ARG A 1 189 ? -22.217 -20.968 18.962 1.00 87.81 189 ARG A N 1
ATOM 1446 C CA . ARG A 1 189 ? -22.758 -22.217 19.523 1.00 87.81 189 ARG A CA 1
ATOM 1447 C C . ARG A 1 189 ? -22.024 -22.630 20.798 1.00 87.81 189 ARG A C 1
ATOM 1449 O O . ARG A 1 189 ? -22.678 -22.947 21.782 1.00 87.81 189 ARG A O 1
ATOM 1456 N N . TYR A 1 190 ? -20.695 -22.540 20.805 1.00 85.50 190 TYR A N 1
ATOM 1457 C CA . TYR A 1 190 ? -19.882 -22.872 21.977 1.00 85.50 190 TYR A CA 1
ATOM 1458 C C . TYR A 1 190 ? -20.175 -21.961 23.183 1.00 85.50 190 TYR A C 1
ATOM 1460 O O . TYR A 1 190 ? -20.326 -22.438 24.304 1.00 85.50 190 TYR A O 1
ATOM 1468 N N . THR A 1 191 ? -20.299 -20.644 22.975 1.00 90.12 191 THR A N 1
ATOM 1469 C CA . THR A 1 191 ? -20.605 -19.708 24.077 1.00 90.12 191 THR A CA 1
ATOM 1470 C C . THR A 1 191 ? -22.051 -19.821 24.577 1.00 90.12 191 THR A C 1
ATOM 1472 O O . THR A 1 191 ? -22.304 -19.600 25.759 1.00 90.12 191 THR A O 1
ATOM 1475 N N . SER A 1 192 ? -23.002 -20.190 23.710 1.00 82.94 192 SER A N 1
ATOM 1476 C CA . SER A 1 192 ? -24.390 -20.453 24.109 1.00 82.94 192 SER A CA 1
ATOM 1477 C C . SER A 1 192 ? -24.532 -21.713 24.962 1.00 82.94 192 SER A C 1
ATOM 1479 O O . SER A 1 192 ? -25.352 -21.710 25.873 1.00 82.94 192 SER 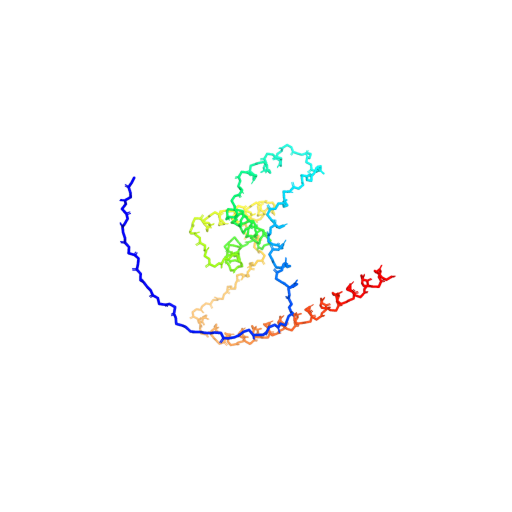A O 1
ATOM 1481 N N . ASP A 1 193 ? -23.734 -22.749 24.695 1.0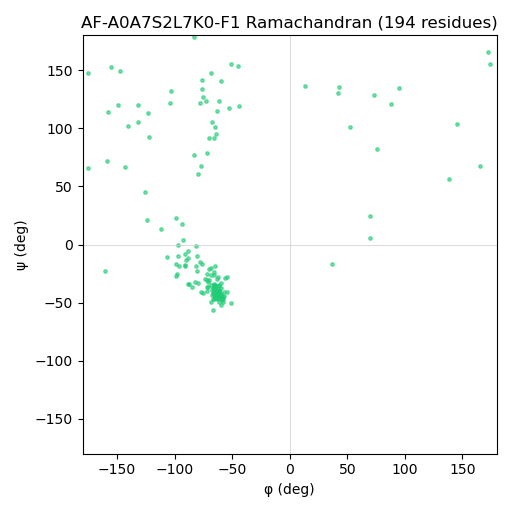0 81.25 193 ASP A N 1
ATOM 1482 C CA . ASP A 1 193 ? -23.761 -24.004 25.456 1.00 81.25 193 ASP A CA 1
ATOM 1483 C C . ASP A 1 193 ? -23.164 -23.826 26.861 1.00 81.25 193 ASP A C 1
ATOM 1485 O O . ASP A 1 193 ? -23.752 -24.244 27.846 1.00 81.25 193 ASP A O 1
ATOM 1489 N N . LYS A 1 194 ? -22.071 -23.059 26.989 1.00 77.50 194 LYS A N 1
ATOM 1490 C CA . LYS A 1 194 ? -21.450 -22.729 28.289 1.00 77.50 194 LYS A CA 1
ATOM 1491 C C . LYS A 1 194 ? -22.333 -21.878 29.222 1.00 77.50 194 LYS A C 1
ATOM 1493 O O . LYS A 1 194 ? -22.024 -21.749 30.403 1.00 77.50 194 LYS A O 1
ATOM 1498 N N . LYS A 1 195 ? -23.362 -21.210 28.690 1.00 70.38 195 LYS A N 1
ATOM 1499 C CA . LYS A 1 195 ? -24.280 -20.368 29.478 1.00 70.38 195 LYS A CA 1
ATOM 1500 C C . LYS A 1 195 ? -25.476 -21.136 30.053 1.00 70.38 195 LYS A C 1
ATOM 1502 O O . LYS A 1 195 ? -26.194 -20.539 30.852 1.00 70.38 195 LYS A O 1
ATOM 1507 N N . ARG A 1 196 ? -25.718 -22.374 29.617 1.00 58.38 196 ARG A N 1
ATOM 1508 C CA . ARG A 1 196 ? -26.718 -23.274 30.208 1.00 58.38 196 ARG A CA 1
ATOM 1509 C C . ARG A 1 196 ? -26.086 -24.098 31.319 1.00 58.38 196 ARG A C 1
ATOM 1511 O O . ARG A 1 196 ? -26.842 -24.422 32.255 1.00 58.38 196 ARG A O 1
#

InterPro domains:
  IPR001807 Chloride channel [PF00654] (62-184)
  IPR014743 Chloride channel, core [SSF81340] (50-186)
  IPR051280 Voltage-gated chloride channel/antiporter [PTHR11689] (58-186)

Organism: NCBI:txid163516

Secondary structure (DSSP, 8-state):
----------------------TTSTTTTTTTTTTTTT------------HHHHHHHHHHHH---HHHHHHHHHHHHHHHHHHHHT-HHHHHHHHHHHH-S---HHHHHHHHHHHHHHHHHHHHHHT-SSS--TT--------SS-HHHHHHHHHHHHHHHHHHHHHHHHHHHHHHHHHHHHHHHHHHHHHHHTT-

Nearest PDB structures (foldseek):
  6qvd-assembly1_B  TM=6.632E-01  e=5.650E-03  Homo sapiens
  6qvc-assembly1_B  TM=7.075E-01  e=4.800E-02  Homo sapiens

Solvent-accessible surface area (backbone atoms only — not comparable to full-atom values): 12086 Å² total; per-residue (Å²): 136,91,78,89,89,83,86,92,84,82,89,77,87,77,89,82,89,81,87,83,87,76,95,71,69,72,69,64,64,69,58,59,62,72,68,65,81,68,73,69,78,74,81,82,75,86,89,75,93,46,77,67,61,52,55,50,54,56,58,53,62,70,57,72,48,71,65,60,45,50,50,52,52,38,33,49,53,11,18,51,46,2,46,73,36,41,35,34,70,56,11,40,51,52,31,50,69,74,70,52,94,76,83,57,76,77,53,52,57,54,27,46,52,47,4,43,50,38,28,47,56,51,24,61,72,68,73,38,83,87,79,52,39,74,75,62,75,72,88,79,86,72,86,69,99,54,59,69,65,60,52,58,71,48,46,64,57,54,50,53,52,49,51,52,50,50,53,50,50,51,51,51,52,50,52,52,51,52,51,53,52,52,53,51,53,53,52,52,52,53,57,57,57,76,72,110

Radius of gyration: 30.2 Å; Cα contacts (8 Å, |Δi|>4): 87; chains: 1; bounding box: 83×70×69 Å

Foldseek 3Di:
DDDDDDDDDDDDDDDDDDDDDDPDDPVVVVVVVVVPPPPPDDPPDDDDPDPVVVVVVVVVVVVPDPVVVLLVVLLVQLLVVCLVFVNLVVSLVVSDVPRDPDDDPVSSVVSSVSNVVSSVVVCVVVVHVDPSGNPPPDPPPDDDDCVVVVVVVCVVVVVVVVVVVVVVVVVVVVVVVVVVVVVVVVVVVVVVVVVD

pLDDT: mean 70.21, std 23.27, range [24.11, 97.0]

Sequence (196 aa):
IGTTKKADDGNIFGEEEESGSSSANDSWMASSDEKKQTRQAKPLRCWYQSSFLSSIVFQLSHFRNDAERRDLISIGAAAGFAAAFGAPVGGVLFSLEEASTFFANQMLWKSLLATAIATFCIAVFSGNLTNFSVISLGDISTPNDMVLHRRLEEVPFYVIMGVGGGTLGALFNAVWKSMNKRRKIIYLRYTSDKKR